Protein 5G2F (pdb70)

B-factor: mean 44.81, std 15.98, range [22.53, 107.89]

Sequence (246 aa):
ANLAAGQSYVRNVALALEAQRDPSTGALPTHLTDCLSGFGQRPKTVTACTITYLNALDYVIEASLDGAALKKVVYKSSDGTLTSLPANLAAGQSYVRNVALALEAQRDPSTGALPTHLTDCLSGFGQRPKTVTACTITYLNALDYVIEASLDGAALKKVVYKSSDGTLTSLPAAGQSYVRNVALALEAQRDPSTGALPTHLTDCLSGFGQRPKTVTACTITYLNALDYVIEASLKVVYKSSDGTLT

Structure (mmCIF, N/CA/C/O backbone):
data_5G2F
#
_entry.id   5G2F
#
_cell.length_a   84.380
_cell.length_b   84.380
_cell.length_c   97.190
_cell.angle_alpha   90.00
_cell.angle_beta   90.00
_cell.angle_gamma   90.00
#
_symmetry.space_group_name_H-M   'I 41'
#
loop_
_entity.id
_entity.type
_entity.pdbx_description
1 polymer 'TYPE-IV LIKE PILIN TTHA1222'
2 non-polymer 'SULFATE ION'
3 water water
#
loop_
_atom_site.group_PDB
_atom_site.id
_atom_site.type_symbol
_atom_site.label_atom_id
_atom_site.label_alt_id
_atom_site.label_comp_id
_atom_site.label_asym_id
_atom_site.label_entity_id
_atom_site.label_seq_id
_atom_site.pdbx_PDB_ins_code
_atom_site.Cartn_x
_atom_site.Cartn_y
_atom_site.Cartn_z
_atom_site.occupancy
_atom_site.B_iso_or_equiv
_atom_site.auth_seq_id
_atom_site.auth_comp_id
_atom_site.auth_asym_id
_atom_site.auth_atom_id
_atom_site.pdbx_PDB_model_num
ATOM 1 N N . ALA A 1 2 ? 3.429 21.195 27.620 1.00 72.21 38 ALA A N 1
ATOM 2 C CA . ALA A 1 2 ? 2.788 22.133 26.676 1.00 66.67 38 ALA A CA 1
ATOM 3 C C . ALA A 1 2 ? 3.853 22.817 25.828 1.00 65.07 38 ALA A C 1
ATOM 4 O O . ALA A 1 2 ? 3.874 24.044 25.727 1.00 59.39 38 ALA A O 1
ATOM 6 N N . ASN A 1 3 ? 4.754 22.028 25.248 1.00 63.33 39 ASN A N 1
ATOM 7 C CA . ASN A 1 3 ? 5.888 22.575 24.487 1.00 60.61 39 ASN A CA 1
ATOM 8 C C . ASN A 1 3 ? 5.453 23.256 23.201 1.00 57.76 39 ASN A C 1
ATOM 9 O O . ASN A 1 3 ? 5.979 24.310 22.865 1.00 51.32 39 ASN A O 1
ATOM 14 N N . LEU A 1 4 ? 4.530 22.633 22.474 1.00 56.40 40 LEU A N 1
ATOM 15 C CA . LEU A 1 4 ? 4.006 23.258 21.284 1.00 56.69 40 LEU A CA 1
ATOM 16 C C . LEU A 1 4 ? 3.426 24.602 21.672 1.00 54.23 40 LEU A C 1
ATOM 17 O O . LEU A 1 4 ? 3.718 25.614 21.033 1.00 53.36 40 LEU A O 1
ATOM 22 N N . ALA A 1 5 ? 2.632 24.643 22.738 1.00 53.44 41 ALA A N 1
ATOM 23 C CA . ALA A 1 5 ? 2.100 25.933 23.197 1.00 52.87 41 ALA A CA 1
ATOM 24 C C . ALA A 1 5 ? 3.200 26.925 23.573 1.00 50.15 41 ALA A C 1
ATOM 25 O O . ALA A 1 5 ? 3.095 28.114 23.236 1.00 46.48 41 ALA A O 1
ATOM 27 N N . ALA A 1 6 ? 4.262 26.458 24.224 1.00 48.52 42 ALA A N 1
ATOM 28 C CA . ALA A 1 6 ? 5.329 27.372 24.632 1.00 47.65 42 ALA A CA 1
ATOM 29 C C . ALA A 1 6 ? 6.046 27.924 23.410 1.00 44.90 42 ALA A C 1
ATOM 30 O O . ALA A 1 6 ? 6.392 29.104 23.362 1.00 40.73 42 ALA A O 1
ATOM 32 N N . GLY A 1 7 ? 6.262 27.075 22.409 1.00 44.26 43 GLY A N 1
ATOM 33 C CA . GLY A 1 7 ? 6.951 27.511 21.179 1.00 42.38 43 GLY A CA 1
ATOM 34 C C . GLY A 1 7 ? 6.097 28.475 20.397 1.00 40.35 43 GLY A C 1
ATOM 35 O O . GLY A 1 7 ? 6.580 29.494 19.916 1.00 37.45 43 GLY A O 1
ATOM 36 N N . GLN A 1 8 ? 4.807 28.156 20.288 1.00 39.71 44 GLN A N 1
ATOM 37 C CA . GLN A 1 8 ? 3.859 29.059 19.658 1.00 39.15 44 GLN A CA 1
ATOM 38 C C . GLN A 1 8 ? 3.806 30.428 20.307 1.00 39.18 44 GLN A C 1
ATOM 39 O O . GLN A 1 8 ? 3.890 31.458 19.623 1.00 37.15 44 GLN A O 1
ATOM 45 N N . SER A 1 9 ? 3.701 30.448 21.624 1.00 39.30 45 SER A N 1
ATOM 46 C CA . SER A 1 9 ? 3.720 31.689 22.381 1.00 39.35 45 SER A CA 1
ATOM 47 C C . SER A 1 9 ? 5.010 32.492 22.137 1.00 38.00 45 SER A C 1
ATOM 48 O O . SER A 1 9 ? 4.978 33.721 21.967 1.00 38.51 45 SER A O 1
ATOM 51 N N . TYR A 1 10 ? 6.155 31.820 22.081 1.00 37.60 46 TYR A N 1
ATOM 52 C CA . TYR A 1 10 ? 7.423 32.509 21.800 1.00 35.63 46 TYR A CA 1
ATOM 53 C C . TYR A 1 10 ? 7.439 33.155 20.430 1.00 34.38 46 TYR A C 1
ATOM 54 O O . TYR A 1 10 ? 7.793 34.321 20.278 1.00 32.18 46 TYR A O 1
ATOM 63 N N . VAL A 1 11 ? 6.978 32.403 19.418 1.00 35.05 47 VAL A N 1
ATOM 64 C CA . VAL A 1 11 ? 6.922 32.922 18.052 1.00 32.80 47 VAL A CA 1
ATOM 65 C C . VAL A 1 11 ? 6.033 34.154 17.986 1.00 31.72 47 VAL A C 1
ATOM 66 O O . VAL A 1 11 ? 6.397 35.115 17.337 1.00 30.17 47 VAL A O 1
ATOM 70 N N . ARG A 1 12 ? 4.879 34.123 18.660 1.00 33.40 48 ARG A N 1
ATOM 71 C CA . ARG A 1 12 ? 3.995 35.272 18.662 1.00 33.52 48 ARG A CA 1
ATOM 72 C C . ARG A 1 12 ? 4.661 36.469 19.315 1.00 34.68 48 ARG A C 1
ATOM 73 O O . ARG A 1 12 ? 4.500 37.599 18.850 1.00 31.28 48 ARG A O 1
ATOM 81 N N . ASN A 1 13 ? 5.427 36.219 20.379 1.00 33.27 49 ASN A N 1
ATOM 82 C CA . ASN A 1 13 ? 6.197 37.313 21.013 1.00 33.89 49 ASN A CA 1
ATOM 83 C C . ASN A 1 13 ? 7.307 37.886 20.127 1.00 32.04 49 ASN A C 1
ATOM 84 O O . ASN A 1 13 ? 7.515 39.113 20.135 1.00 29.73 49 ASN A O 1
ATOM 89 N N . VAL A 1 14 ? 7.950 37.036 19.307 1.00 30.97 50 VAL A N 1
ATOM 90 C CA . VAL A 1 14 ? 8.911 37.501 18.308 1.00 29.80 50 VAL A CA 1
ATOM 91 C C . VAL A 1 14 ? 8.216 38.435 17.312 1.00 28.57 50 VAL A C 1
ATOM 92 O O . VAL A 1 14 ? 8.675 39.537 17.038 1.00 28.97 50 VAL A O 1
ATOM 96 N N . ALA A 1 15 ? 7.077 37.980 16.787 1.00 27.79 51 ALA A N 1
ATOM 97 C CA . ALA A 1 15 ? 6.284 38.802 15.858 1.00 27.91 51 ALA A CA 1
ATOM 98 C C . ALA A 1 15 ? 5.885 40.155 16.463 1.00 29.09 51 ALA A C 1
ATOM 99 O O . ALA A 1 15 ? 6.069 41.185 15.819 1.00 28.36 51 ALA A O 1
ATOM 101 N N . LEU A 1 16 ? 5.331 40.135 17.669 1.00 30.26 52 LEU A N 1
ATOM 102 C CA . LEU A 1 16 ? 4.968 41.397 18.363 1.00 32.42 52 LEU A CA 1
ATOM 103 C C . LEU A 1 16 ? 6.163 42.334 18.519 1.00 32.17 52 LEU A C 1
ATOM 104 O O . LEU A 1 16 ? 6.059 43.529 18.271 1.00 29.87 52 LEU A O 1
ATOM 109 N N . ALA A 1 17 ? 7.312 41.768 18.841 1.00 31.77 53 ALA A N 1
ATOM 110 C CA . ALA A 1 17 ? 8.534 42.569 18.920 1.00 31.98 53 ALA A CA 1
ATOM 111 C C . ALA A 1 17 ? 8.945 43.184 17.574 1.00 31.36 53 ALA A C 1
ATOM 112 O O . ALA A 1 17 ? 9.356 44.359 17.496 1.00 27.62 53 ALA A O 1
ATOM 114 N N . LEU A 1 18 ? 8.841 42.407 16.504 1.00 27.42 54 LEU A N 1
ATOM 115 C CA . LEU A 1 18 ? 9.151 42.902 15.182 1.00 29.42 54 LEU A CA 1
ATOM 116 C C . LEU A 1 18 ? 8.179 44.033 14.742 1.00 28.72 54 LEU A C 1
ATOM 117 O O . LEU A 1 18 ? 8.579 45.030 14.146 1.00 27.77 54 LEU A O 1
ATOM 122 N N . GLU A 1 19 ? 6.899 43.856 15.033 1.00 26.79 55 GLU A N 1
ATOM 123 C CA . GLU A 1 19 ? 5.902 44.877 14.752 1.00 26.63 55 GLU A CA 1
ATOM 124 C C . GLU A 1 19 ? 6.281 46.222 15.379 1.00 26.71 55 GLU A C 1
ATOM 125 O O . GLU A 1 19 ? 6.098 47.286 14.755 1.00 27.49 55 GLU A O 1
ATOM 131 N N . ALA A 1 20 ? 6.829 46.160 16.576 1.00 27.20 56 ALA A N 1
ATOM 132 C CA . ALA A 1 20 ? 7.233 47.374 17.310 1.00 28.82 56 ALA A CA 1
ATOM 133 C C . ALA A 1 20 ? 8.381 48.119 16.673 1.00 28.17 56 ALA A C 1
ATOM 134 O O . ALA A 1 20 ? 8.666 49.240 17.060 1.00 29.74 56 ALA A O 1
ATOM 136 N N . GLN A 1 21 ? 9.087 47.487 15.745 1.00 27.63 57 GLN A N 1
ATOM 137 C CA . GLN A 1 21 ? 10.205 48.141 15.088 1.00 28.54 57 GLN A CA 1
ATOM 138 C C . GLN A 1 21 ? 9.830 48.742 13.751 1.00 26.96 57 GLN A C 1
ATOM 139 O O . GLN A 1 21 ? 10.685 49.296 13.094 1.00 24.68 57 GLN A O 1
ATOM 145 N N . ARG A 1 22 ? 8.583 48.609 13.297 1.00 25.57 58 ARG A N 1
ATOM 146 C CA . ARG A 1 22 ? 8.164 49.221 12.016 1.00 25.27 58 ARG A CA 1
ATOM 147 C C . ARG A 1 22 ? 8.212 50.737 12.023 1.00 26.61 58 ARG A C 1
ATOM 148 O O . ARG A 1 22 ? 7.810 51.386 12.968 1.00 27.37 58 ARG A O 1
ATOM 156 N N . ASP A 1 23 ? 8.691 51.311 10.924 1.00 26.82 59 ASP A N 1
ATOM 157 C CA . ASP A 1 23 ? 8.554 52.732 10.740 1.00 28.66 59 ASP A CA 1
ATOM 158 C C . ASP A 1 23 ? 7.063 53.061 10.730 1.00 28.20 59 ASP A C 1
ATOM 159 O O . ASP A 1 23 ? 6.288 52.373 10.065 1.00 27.28 59 ASP A O 1
ATOM 164 N N . PRO A 1 24 ? 6.638 54.029 11.514 1.00 30.65 60 PRO A N 1
ATOM 165 C CA . PRO A 1 24 ? 5.184 54.256 11.620 1.00 32.02 60 PRO A CA 1
ATOM 166 C C . PRO A 1 24 ? 4.512 54.974 10.406 1.00 31.86 60 PRO A C 1
ATOM 167 O O . PRO A 1 24 ? 3.278 54.989 10.299 1.00 31.22 60 PRO A O 1
ATOM 171 N N . SER A 1 25 ? 5.297 55.487 9.477 1.00 31.02 61 SER A N 1
ATOM 172 C CA . SER A 1 25 ? 4.728 56.012 8.229 1.00 31.52 61 SER A CA 1
ATOM 173 C C . SER A 1 25 ? 4.792 55.050 7.059 1.00 28.88 61 SER A C 1
ATOM 174 O O . SER A 1 25 ? 3.885 54.972 6.254 1.00 29.04 61 SER A O 1
ATOM 177 N N . THR A 1 26 ? 5.904 54.331 6.913 1.00 26.79 62 THR A N 1
ATOM 178 C CA . THR A 1 26 ? 6.109 53.460 5.783 1.00 25.57 62 THR A CA 1
ATOM 179 C C . THR A 1 26 ? 5.791 51.991 6.066 1.00 24.61 62 THR A C 1
ATOM 180 O O . THR A 1 26 ? 5.538 51.237 5.135 1.00 23.54 62 THR A O 1
ATOM 184 N N . GLY A 1 27 ? 5.872 51.606 7.331 1.00 23.74 63 GLY A N 1
ATOM 185 C CA . GLY A 1 27 ? 5.719 50.228 7.786 1.00 22.97 63 GLY A CA 1
ATOM 186 C C . GLY A 1 27 ? 6.984 49.381 7.711 1.00 24.98 63 GLY A C 1
ATOM 187 O O . GLY A 1 27 ? 6.986 48.220 8.127 1.00 23.22 63 GLY A O 1
ATOM 188 N N . ALA A 1 28 ? 8.055 49.952 7.130 1.00 24.41 64 ALA A N 1
ATOM 189 C CA . ALA A 1 28 ? 9.226 49.179 6.812 1.00 24.82 64 ALA A CA 1
ATOM 190 C C . ALA A 1 28 ? 9.908 48.730 8.089 1.00 26.18 64 ALA A C 1
ATOM 191 O O . ALA A 1 28 ? 9.937 49.465 9.069 1.00 24.78 64 ALA A O 1
ATOM 193 N N . LEU A 1 29 ? 10.439 47.530 8.033 1.00 28.03 65 LEU A N 1
ATOM 194 C CA . LEU A 1 29 ? 11.183 46.884 9.140 1.00 33.31 65 LEU A CA 1
ATOM 195 C C . LEU A 1 29 ? 12.651 46.862 8.871 1.00 30.92 65 LEU A C 1
ATOM 196 O O . LEU A 1 29 ? 13.048 46.836 7.708 1.00 30.08 65 LEU A O 1
ATOM 201 N N . PRO A 1 30 ? 13.497 46.835 9.920 1.00 32.56 66 PRO A N 1
ATOM 202 C CA . PRO A 1 30 ? 14.906 46.510 9.613 1.00 32.68 66 PRO A CA 1
ATOM 203 C C . PRO A 1 30 ? 14.989 45.039 9.248 1.00 30.78 66 PRO A C 1
ATOM 204 O O . PRO A 1 30 ? 14.482 44.168 9.958 1.00 33.49 66 PRO A O 1
ATOM 208 N N . THR A 1 31 ? 15.608 44.758 8.126 1.00 29.87 67 THR A N 1
ATOM 209 C CA . THR A 1 31 ? 15.561 43.422 7.521 1.00 31.72 67 THR A CA 1
ATOM 210 C C . THR A 1 31 ? 16.842 42.587 7.711 1.00 32.04 67 THR A C 1
ATOM 211 O O . THR A 1 31 ? 17.034 41.572 7.059 1.00 31.45 67 THR A O 1
ATOM 215 N N . HIS A 1 32 ? 17.728 42.982 8.623 1.00 34.08 68 HIS A N 1
ATOM 216 C CA . HIS A 1 32 ? 18.956 42.186 8.888 1.00 37.95 68 HIS A CA 1
ATOM 217 C C . HIS A 1 32 ? 18.890 41.397 10.197 1.00 37.37 68 HIS A C 1
ATOM 218 O O . HIS A 1 32 ? 19.792 40.660 10.542 1.00 37.47 68 HIS A O 1
ATOM 225 N N . LEU A 1 33 ? 17.797 41.530 10.939 1.00 35.85 69 LEU A N 1
ATOM 226 C CA . LEU A 1 33 ? 17.665 40.727 12.174 1.00 36.24 69 LEU A CA 1
ATOM 227 C C . LEU A 1 33 ? 17.024 39.380 11.781 1.00 37.32 69 LEU A C 1
ATOM 228 O O . LEU A 1 33 ? 15.784 39.261 11.716 1.00 36.36 69 LEU A O 1
ATOM 233 N N . THR A 1 34 ? 17.857 38.389 11.475 1.00 34.50 70 THR A N 1
ATOM 234 C CA . THR A 1 34 ? 17.364 37.176 10.844 1.00 35.20 70 THR A CA 1
ATOM 235 C C . THR A 1 34 ? 17.310 35.951 11.738 1.00 35.40 70 THR A C 1
ATOM 236 O O . THR A 1 34 ? 16.962 34.836 11.293 1.00 32.70 70 THR A O 1
ATOM 240 N N . ASP A 1 35 ? 17.746 36.083 12.986 1.00 39.34 71 ASP A N 1
ATOM 241 C CA . ASP A 1 35 ? 17.506 34.959 13.877 1.00 39.37 71 ASP A CA 1
ATOM 242 C C . ASP A 1 35 ? 16.809 35.418 15.108 1.00 38.99 71 ASP A C 1
ATOM 243 O O . ASP A 1 35 ? 16.886 36.576 15.510 1.00 39.68 71 ASP A O 1
ATOM 248 N N . CYS A 1 36 ? 16.097 34.486 15.697 1.00 37.49 72 CYS A N 1
ATOM 249 C CA . CYS A 1 36 ? 15.325 34.770 16.881 1.00 37.77 72 CYS A CA 1
ATOM 250 C C . CYS A 1 36 ? 15.666 33.798 18.009 1.00 37.71 72 CYS A C 1
ATOM 251 O O . CYS A 1 36 ? 14.839 33.524 18.856 1.00 38.48 72 CYS A O 1
ATOM 254 N N . LEU A 1 37 ? 16.890 33.271 18.017 1.00 40.89 73 LEU A N 1
ATOM 255 C CA . LEU A 1 37 ? 17.323 32.490 19.183 1.00 42.00 73 LEU A CA 1
ATOM 256 C C . LEU A 1 37 ? 17.633 33.406 20.371 1.00 44.48 73 LEU A C 1
ATOM 257 O O . LEU A 1 37 ? 17.577 32.971 21.539 1.00 47.41 73 LEU A O 1
ATOM 262 N N .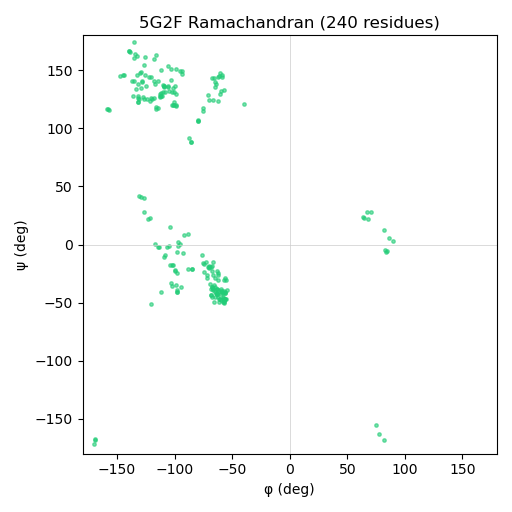 SER A 1 38 ? 17.950 34.667 20.080 1.00 42.48 74 SER A N 1
ATOM 263 C CA . SER A 1 38 ? 18.152 35.619 21.159 1.00 42.61 74 SER A CA 1
ATOM 264 C C . SER A 1 38 ? 17.561 36.956 20.857 1.00 42.08 74 SER A C 1
ATOM 265 O O . SER A 1 38 ? 17.218 37.229 19.716 1.00 41.57 74 SER A O 1
ATOM 268 N N . GLY A 1 39 ? 17.451 37.797 21.895 1.00 42.42 75 GLY A N 1
ATOM 269 C CA . GLY A 1 39 ? 16.974 39.160 21.726 1.00 41.82 75 GLY A CA 1
ATOM 270 C C . GLY A 1 39 ? 15.469 39.302 21.664 1.00 39.57 75 GLY A C 1
ATOM 271 O O . GLY A 1 39 ? 14.975 40.374 21.300 1.00 39.32 75 GLY A O 1
ATOM 272 N N . PHE A 1 40 ? 14.749 38.235 22.024 1.00 37.54 76 PHE A N 1
ATOM 273 C CA . PHE A 1 40 ? 13.305 38.279 22.063 1.00 37.00 76 PHE A CA 1
ATOM 274 C C . PHE A 1 40 ? 12.699 37.753 23.340 1.00 39.76 76 PHE A C 1
ATOM 27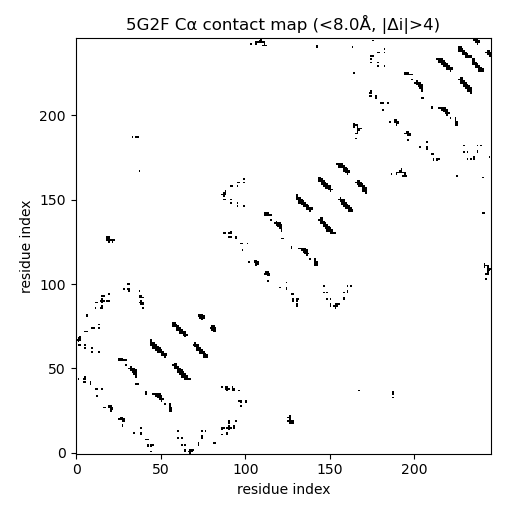5 O O . PHE A 1 40 ? 11.673 37.042 23.341 1.00 37.80 76 PHE A O 1
ATOM 283 N N . GLY A 1 41 ? 13.320 38.112 24.461 1.00 39.06 77 GLY A N 1
ATOM 284 C CA . GLY A 1 41 ? 12.794 37.733 25.747 1.00 40.88 77 GLY A CA 1
ATOM 285 C C . GLY A 1 41 ? 13.222 36.321 26.037 1.00 42.65 77 GLY A C 1
ATOM 286 O O . GLY A 1 41 ? 14.113 35.776 25.385 1.00 43.92 77 GLY A O 1
ATOM 287 N N . GLN A 1 42 ? 12.617 35.741 27.062 1.00 46.87 78 GLN A N 1
ATOM 288 C CA . GLN A 1 42 ? 12.950 34.393 27.476 1.00 47.46 78 GLN A CA 1
ATOM 289 C C . GLN A 1 42 ? 12.533 33.410 26.382 1.00 45.83 78 GLN A C 1
ATOM 290 O O . GLN A 1 42 ? 11.394 33.396 25.981 1.00 47.41 78 GLN A O 1
ATOM 296 N N . ARG A 1 43 ? 13.464 32.598 25.904 1.00 45.06 79 ARG A N 1
ATOM 297 C CA . ARG A 1 43 ? 13.175 31.584 24.889 1.00 43.23 79 ARG A CA 1
ATOM 298 C C . ARG A 1 43 ? 12.988 30.217 25.557 1.00 45.52 79 ARG A C 1
ATOM 299 O O . ARG A 1 43 ? 13.901 29.728 26.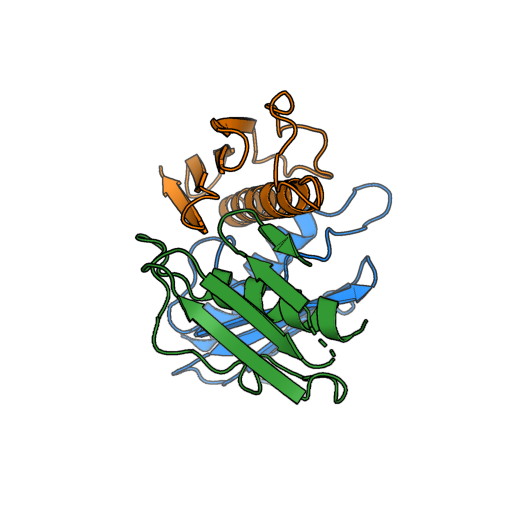218 1.00 46.32 79 ARG A O 1
ATOM 307 N N . PRO A 1 44 ? 11.809 29.593 25.423 1.00 46.14 80 PRO A N 1
ATOM 308 C CA . PRO A 1 44 ? 11.665 28.242 26.007 1.00 50.20 80 PRO A CA 1
ATOM 309 C C . PRO A 1 44 ? 12.663 27.249 25.387 1.00 51.00 80 PRO A C 1
ATOM 310 O O . PRO A 1 44 ? 13.003 27.367 24.218 1.00 49.82 80 PRO A O 1
ATOM 314 N N . LYS A 1 45 ? 13.133 26.272 26.151 1.00 53.66 81 LYS A N 1
ATOM 315 C CA . LYS A 1 45 ? 14.220 25.420 25.663 1.00 54.49 81 LYS A CA 1
ATOM 316 C C . LYS A 1 45 ? 13.738 24.509 24.539 1.00 53.11 81 LYS A C 1
ATOM 317 O O . LYS A 1 45 ? 14.535 24.057 23.732 1.00 51.16 81 LYS A O 1
ATOM 323 N N . THR A 1 46 ? 12.428 24.301 24.427 1.00 52.67 82 THR A N 1
ATOM 324 C CA . THR A 1 46 ? 11.878 23.575 23.275 1.00 53.52 82 THR A CA 1
ATOM 325 C C . THR A 1 46 ? 12.259 24.217 21.926 1.00 51.70 82 THR A C 1
ATOM 326 O O . THR A 1 46 ? 12.381 23.518 20.914 1.00 52.04 82 THR A O 1
ATOM 330 N N . VAL A 1 47 ? 12.439 25.534 21.903 1.00 49.30 83 VAL A N 1
ATOM 331 C CA . VAL A 1 47 ? 12.813 26.210 20.664 1.00 45.95 83 VAL A CA 1
ATOM 332 C C . VAL A 1 47 ? 14.309 26.049 20.412 1.00 47.59 83 VAL A C 1
ATOM 333 O O . VAL A 1 47 ? 15.133 26.662 21.087 1.00 48.38 83 VAL A O 1
ATOM 337 N N . THR A 1 48 ? 14.659 25.207 19.440 1.00 46.17 84 THR A N 1
ATOM 338 C CA . THR A 1 48 ? 16.052 24.915 19.162 1.00 47.37 84 THR A CA 1
ATOM 339 C C . THR A 1 48 ? 16.596 25.636 17.958 1.00 46.19 84 THR A C 1
ATOM 340 O O . THR A 1 48 ? 17.807 25.749 17.806 1.00 45.90 84 THR A O 1
ATOM 344 N N . ALA A 1 49 ? 15.711 26.146 17.094 1.00 41.60 85 ALA A N 1
ATOM 345 C CA . ALA A 1 49 ? 16.132 26.927 15.946 1.00 40.28 85 ALA A CA 1
ATOM 346 C C . ALA A 1 49 ? 15.023 27.970 15.695 1.00 38.50 85 ALA A C 1
ATOM 347 O O . ALA A 1 49 ? 13.857 27.710 16.004 1.00 38.63 85 ALA A O 1
ATOM 349 N N . CYS A 1 50 ? 15.419 29.153 15.255 1.00 37.50 86 CYS A N 1
ATOM 350 C CA . CYS A 1 50 ? 14.488 30.240 15.033 1.00 37.22 86 CYS A CA 1
ATOM 351 C C . CYS A 1 50 ? 15.061 31.230 14.033 1.00 37.98 86 CYS A C 1
ATOM 352 O O . CYS A 1 50 ? 16.067 31.880 14.303 1.00 36.81 86 CYS A O 1
ATOM 355 N N . THR A 1 51 ? 14.420 31.361 12.879 1.00 34.40 87 THR A N 1
ATOM 356 C CA . THR A 1 51 ? 14.926 32.232 11.826 1.00 34.72 87 THR A CA 1
ATOM 357 C C . THR A 1 51 ? 13.818 33.161 11.354 1.00 33.16 87 THR A C 1
ATOM 358 O O . THR A 1 51 ? 12.630 32.774 11.355 1.00 33.15 87 THR A O 1
ATOM 362 N N . ILE A 1 52 ? 14.212 34.355 10.943 1.00 29.12 88 ILE A N 1
ATOM 363 C CA . ILE A 1 52 ? 13.264 35.323 10.408 1.00 30.13 88 ILE A CA 1
ATOM 364 C C . ILE A 1 52 ? 13.678 35.592 8.983 1.00 30.49 88 ILE A C 1
ATOM 365 O O . ILE A 1 52 ? 14.848 35.910 8.734 1.00 29.76 88 ILE A O 1
ATOM 370 N N . THR A 1 53 ? 12.747 35.434 8.064 1.00 27.06 89 THR A N 1
ATOM 371 C CA . THR A 1 53 ? 12.961 35.704 6.669 1.00 27.90 89 THR A CA 1
ATOM 372 C C . THR A 1 53 ? 12.131 36.920 6.263 1.00 28.92 89 THR A C 1
ATOM 373 O O . THR A 1 53 ? 10.895 36.931 6.442 1.00 26.94 89 THR A O 1
ATOM 377 N N . TYR A 1 54 ? 12.776 37.911 5.638 1.00 28.18 90 TYR A N 1
ATOM 378 C CA . TYR A 1 54 ? 12.042 39.068 5.120 1.00 28.42 90 TYR A CA 1
ATOM 379 C C . TYR A 1 54 ? 11.780 38.909 3.622 1.00 28.97 90 TYR A C 1
ATOM 380 O O . TYR A 1 54 ? 12.720 38.751 2.838 1.00 29.37 90 TYR A O 1
ATOM 389 N N . LEU A 1 55 ? 10.492 38.894 3.237 1.00 26.57 91 LEU A N 1
ATOM 390 C CA . LEU A 1 55 ? 10.084 38.702 1.874 1.00 28.08 91 LEU A CA 1
ATOM 391 C C . LEU A 1 55 ? 10.100 40.001 1.113 1.00 28.47 91 LEU A C 1
ATOM 392 O O . LEU A 1 55 ? 10.125 40.005 -0.113 1.00 30.85 91 LEU A O 1
ATOM 397 N N . ASN A 1 56 ? 10.051 41.092 1.857 1.00 27.75 92 ASN A N 1
ATOM 398 C CA . ASN A 1 56 ? 10.139 42.450 1.324 1.00 28.36 92 ASN A CA 1
ATOM 399 C C . ASN A 1 56 ? 10.317 43.343 2.565 1.00 28.58 92 ASN A C 1
ATOM 400 O O . ASN A 1 56 ? 10.535 42.822 3.662 1.00 29.08 92 ASN A O 1
ATOM 405 N N . ALA A 1 57 ? 10.194 44.652 2.436 1.00 28.93 93 ALA A N 1
ATOM 406 C CA . ALA A 1 57 ? 10.385 45.545 3.607 1.00 28.64 93 ALA A CA 1
ATOM 407 C C . ALA A 1 57 ? 9.281 45.449 4.642 1.00 25.77 93 ALA A C 1
ATOM 408 O O . ALA A 1 57 ? 9.435 45.908 5.753 1.00 25.77 93 ALA A O 1
ATOM 410 N N . LEU A 1 58 ? 8.115 44.912 4.251 1.00 25.69 94 LEU A N 1
ATOM 411 C CA . LEU A 1 58 ? 7.005 44.838 5.177 1.00 24.45 94 LEU A CA 1
ATOM 412 C C . LEU A 1 58 ? 6.781 43.441 5.783 1.00 25.33 94 LEU A C 1
ATOM 413 O O . LEU A 1 58 ? 6.380 43.360 6.924 1.00 28.49 94 LEU A O 1
ATOM 418 N N . ASP A 1 59 ? 7.002 42.391 5.016 1.00 24.94 95 ASP A N 1
ATOM 419 C CA . ASP A 1 59 ? 6.486 41.063 5.340 1.00 25.69 95 ASP A CA 1
ATOM 420 C C . ASP A 1 59 ? 7.622 40.134 5.759 1.00 26.25 95 ASP A C 1
ATOM 421 O O . ASP A 1 59 ? 8.643 40.071 5.128 1.00 27.42 95 ASP A O 1
ATOM 426 N N . TYR A 1 60 ? 7.378 39.372 6.812 1.00 26.30 96 TYR A N 1
ATOM 427 C CA . TYR A 1 60 ? 8.352 38.410 7.294 1.00 26.18 96 TYR A CA 1
ATOM 428 C C . TYR A 1 60 ? 7.691 37.073 7.590 1.00 26.69 96 TYR A C 1
ATOM 429 O O . TYR A 1 60 ? 6.458 36.982 7.768 1.00 22.53 96 TYR A O 1
ATOM 438 N N . VAL A 1 61 ? 8.554 36.054 7.714 1.00 25.83 97 VAL A N 1
ATOM 439 C CA . VAL A 1 61 ? 8.160 34.742 8.104 1.00 25.79 97 VAL A CA 1
ATOM 440 C C . VAL A 1 61 ? 9.104 34.288 9.196 1.00 27.63 97 VAL A C 1
ATOM 441 O O . VAL A 1 61 ? 10.335 34.371 9.025 1.00 28.51 97 VAL A O 1
ATOM 445 N N . ILE A 1 62 ? 8.535 33.843 10.304 1.00 26.19 98 ILE A N 1
ATOM 446 C CA . ILE A 1 62 ? 9.330 33.262 11.382 1.00 29.02 98 ILE A CA 1
ATOM 447 C C . ILE A 1 62 ? 9.188 31.755 11.323 1.00 29.88 98 ILE A C 1
ATOM 448 O O . ILE A 1 62 ? 8.060 31.242 11.288 1.00 29.52 98 ILE A O 1
ATOM 453 N N . GLU A 1 63 ? 10.305 31.050 11.365 1.00 30.03 99 GLU A N 1
ATOM 454 C CA . GLU A 1 63 ? 10.315 29.587 11.410 1.00 33.05 99 GLU A CA 1
ATOM 455 C C . GLU A 1 63 ? 11.023 29.137 12.640 1.00 35.70 99 GLU A C 1
ATOM 456 O O . GLU A 1 63 ? 12.165 29.567 12.880 1.00 35.77 99 GLU A O 1
ATOM 462 N N . ALA A 1 64 ? 10.347 28.358 13.451 1.00 35.02 100 ALA A N 1
ATOM 463 C CA . ALA A 1 64 ? 10.963 27.846 14.659 1.00 38.02 100 ALA A CA 1
ATOM 464 C C . ALA A 1 64 ? 1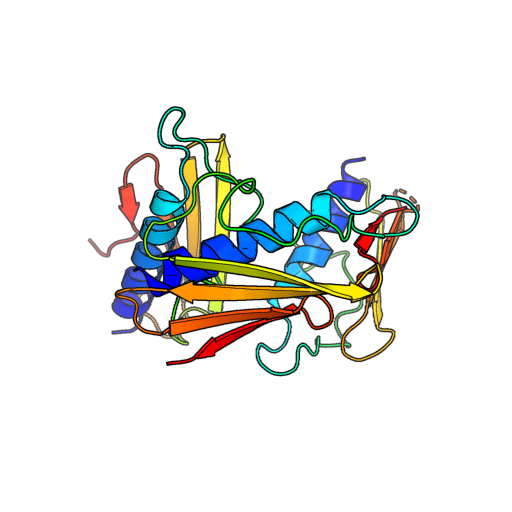0.862 26.326 14.695 1.00 38.68 100 ALA A C 1
ATOM 465 O O . ALA A 1 64 ? 9.818 25.773 14.362 1.00 40.34 100 ALA A O 1
ATOM 467 N N . SER A 1 65 ? 11.958 25.671 15.077 1.00 41.01 101 SER A N 1
ATOM 468 C CA . SER A 1 65 ? 11.980 24.241 15.268 1.00 42.44 101 SER A CA 1
ATOM 469 C C . SER A 1 65 ? 11.851 23.967 16.715 1.00 44.43 101 SER A C 1
ATOM 470 O O . SER A 1 65 ? 12.514 24.641 17.528 1.00 42.44 101 SER A O 1
ATOM 473 N N . LEU A 1 66 ? 11.009 22.980 17.037 1.00 45.73 102 LEU A N 1
ATOM 474 C CA . LEU A 1 66 ? 10.741 22.616 18.403 1.00 49.99 102 LEU A CA 1
ATOM 475 C C . LEU A 1 66 ? 11.181 21.182 18.649 1.00 55.43 102 LEU A C 1
ATOM 476 O O . LEU A 1 66 ? 11.002 20.290 17.809 1.00 57.58 102 LEU A O 1
ATOM 481 N N . ASP A 1 67 ? 11.757 20.926 19.800 1.00 61.46 103 ASP A N 1
ATOM 482 C CA . ASP A 1 67 ? 11.878 19.504 20.149 1.00 65.34 103 ASP A CA 1
ATOM 483 C C . ASP A 1 67 ? 11.004 19.104 21.334 1.00 65.72 103 ASP A C 1
ATOM 484 O O . ASP A 1 67 ? 10.714 19.901 22.222 1.00 62.29 103 ASP A O 1
ATOM 489 N N . GLY A 1 68 ? 10.591 17.844 21.322 1.00 67.37 104 GLY A N 1
ATOM 490 C CA . GLY A 1 68 ? 9.752 17.300 22.374 1.00 71.78 104 GLY A CA 1
ATOM 491 C C . GLY A 1 68 ? 8.367 17.926 22.377 1.00 70.11 104 GLY A C 1
ATOM 492 O O . GLY A 1 68 ? 7.684 17.977 23.408 1.00 73.25 104 GLY A O 1
ATOM 493 N N . ALA A 1 69 ? 7.932 18.358 21.203 1.00 68.35 105 ALA A N 1
ATOM 494 C CA . ALA A 1 69 ? 6.657 19.039 21.064 1.00 69.24 105 ALA A CA 1
ATOM 495 C C . ALA A 1 69 ? 5.713 18.259 20.152 1.00 70.64 105 ALA A C 1
ATOM 496 O O . ALA A 1 69 ? 6.148 17.433 19.347 1.00 71.88 105 ALA A O 1
ATOM 498 N N . ALA A 1 70 ? 4.421 18.541 20.274 1.00 72.11 106 ALA A N 1
ATOM 499 C CA . ALA A 1 70 ? 3.410 17.875 19.439 1.00 75.23 106 ALA A CA 1
ATOM 500 C C . ALA A 1 70 ? 3.576 18.169 17.937 1.00 73.81 106 ALA A C 1
ATOM 501 O O . ALA A 1 70 ? 3.066 17.431 17.094 1.00 75.26 106 ALA A O 1
ATOM 503 N N . LEU A 1 71 ? 4.241 19.275 17.605 1.00 70.05 107 LEU A N 1
ATOM 504 C CA . LEU A 1 71 ? 4.724 19.519 16.235 1.00 69.46 107 LEU A CA 1
ATOM 505 C C . LEU A 1 71 ? 6.231 19.808 16.270 1.00 65.21 107 LEU A C 1
ATOM 506 O O . LEU A 1 71 ? 6.772 20.189 17.297 1.00 62.27 107 LEU A O 1
ATOM 511 N N . LYS A 1 72 ? 6.884 19.665 15.126 1.00 62.54 108 LYS A N 1
ATOM 512 C CA . LYS A 1 72 ? 8.324 19.816 15.014 1.00 65.99 108 LYS A CA 1
ATOM 513 C C . LYS A 1 72 ? 8.687 21.249 14.596 1.00 58.27 108 LYS A C 1
ATOM 514 O O . LYS A 1 72 ? 9.690 21.791 15.022 1.00 56.08 108 LYS A O 1
ATOM 520 N N . LYS A 1 73 ? 7.868 21.834 13.748 1.00 53.99 109 LYS A N 1
ATOM 521 C CA . LYS A 1 73 ? 8.135 23.162 13.217 1.00 54.70 109 LYS A CA 1
ATOM 522 C C . LYS A 1 73 ? 6.882 24.044 13.338 1.00 48.55 109 LYS A C 1
ATOM 523 O O . LYS A 1 73 ? 5.757 23.589 13.107 1.00 46.84 109 LYS A O 1
ATOM 529 N N . VAL A 1 74 ? 7.063 25.291 13.731 1.00 43.30 110 VAL A N 1
ATOM 530 C CA . VAL A 1 74 ? 5.986 26.246 13.635 1.00 41.87 110 VAL A CA 1
ATOM 531 C C . VAL A 1 74 ? 6.402 27.409 12.751 1.00 39.02 110 VAL A C 1
ATOM 532 O O . VAL A 1 74 ? 7.569 27.827 12.751 1.00 38.57 110 VAL A O 1
ATOM 536 N N . VAL A 1 75 ? 5.429 27.927 11.995 1.00 35.59 111 VAL A N 1
ATOM 537 C CA . VAL A 1 75 ? 5.684 28.993 11.048 1.00 34.06 111 VAL A CA 1
ATOM 538 C C . VAL A 1 75 ? 4.643 30.109 11.222 1.00 32.27 111 VAL A C 1
ATOM 539 O O . VAL A 1 75 ? 3.441 29.845 11.212 1.00 31.29 111 VAL A O 1
ATOM 543 N N . TYR A 1 76 ? 5.115 31.345 11.420 1.00 29.09 112 TYR A N 1
ATOM 544 C CA . TYR A 1 76 ? 4.279 32.542 11.469 1.00 27.49 112 TYR A CA 1
ATOM 545 C C . TYR A 1 76 ? 4.539 33.367 10.239 1.00 25.85 112 TYR A C 1
ATOM 546 O O . TYR A 1 76 ? 5.694 33.632 9.912 1.00 26.18 112 TYR A O 1
ATOM 555 N N . LYS A 1 77 ? 3.480 33.797 9.562 1.00 25.43 113 LYS A N 1
ATOM 556 C CA . LYS A 1 77 ? 3.582 34.680 8.385 1.00 23.65 113 LYS A CA 1
ATOM 557 C C . LYS A 1 77 ? 2.899 35.994 8.720 1.00 25.23 113 LYS A C 1
ATOM 558 O O . LYS A 1 77 ? 1.663 36.026 8.972 1.00 23.93 113 LYS A O 1
ATOM 564 N N . SER A 1 78 ? 3.651 37.081 8.700 1.00 23.81 114 SER A N 1
ATOM 565 C CA . SER A 1 78 ? 3.063 38.375 9.025 1.00 24.50 114 SER A CA 1
ATOM 566 C C . SER A 1 78 ? 2.040 38.842 7.999 1.00 26.34 114 SER A C 1
ATOM 567 O O . SER A 1 78 ? 1.096 39.568 8.369 1.00 26.59 114 SER A O 1
ATOM 570 N N . SER A 1 79 ? 2.174 38.388 6.749 1.00 25.73 115 SER A N 1
ATOM 571 C CA . SER A 1 79 ? 1.299 38.880 5.707 1.00 27.16 115 SER A CA 1
ATOM 572 C C . SER A 1 79 ? -0.151 38.453 5.931 1.00 27.08 115 SER A C 1
ATOM 573 O O . SER A 1 79 ? -1.055 39.242 5.632 1.00 25.97 115 SER A O 1
ATOM 576 N N . ASP A 1 80 ? -0.346 37.244 6.407 1.00 24.86 116 ASP A N 1
ATOM 577 C CA . ASP A 1 80 ? -1.697 36.692 6.633 1.00 24.47 116 ASP A CA 1
ATOM 578 C C . ASP A 1 80 ? -2.030 36.426 8.091 1.00 24.77 116 ASP A C 1
ATOM 579 O O . ASP A 1 80 ? -3.154 35.989 8.421 1.00 25.15 116 ASP A O 1
ATOM 584 N N . GLY A 1 81 ? -1.062 36.684 8.958 1.00 25.56 117 GLY A N 1
ATOM 585 C CA . GLY A 1 81 ? -1.218 36.489 10.395 1.00 26.04 117 GLY A CA 1
ATOM 586 C C . GLY A 1 81 ? -1.449 35.070 10.829 1.00 26.62 117 GLY A C 1
ATOM 587 O O . GLY A 1 81 ? -2.012 34.816 11.914 1.00 27.46 117 GLY A O 1
ATOM 588 N N . THR A 1 82 ? -1.025 34.106 10.019 1.00 26.48 118 THR A N 1
ATOM 589 C CA . THR A 1 82 ? -1.271 32.688 10.328 1.00 26.86 118 THR A CA 1
ATOM 590 C C . THR A 1 82 ? -0.081 32.099 11.085 1.00 29.83 118 THR A C 1
ATOM 591 O O . THR A 1 82 ? 1.097 32.489 10.883 1.00 26.22 118 THR A O 1
ATOM 595 N N . LEU A 1 83 ? -0.398 31.174 11.972 1.00 32.91 119 LEU A N 1
ATOM 596 C CA . LEU A 1 83 ? 0.578 30.495 12.795 1.00 37.28 119 LEU A CA 1
ATOM 597 C C . LEU A 1 83 ? 0.234 29.037 12.803 1.00 41.64 119 LEU A C 1
ATOM 598 O O . LEU A 1 83 ? -0.925 28.671 13.033 1.00 45.22 119 LEU A O 1
ATOM 603 N N . THR A 1 84 ? 1.185 28.183 12.490 1.00 41.75 120 THR A N 1
ATOM 604 C CA . THR A 1 84 ? 0.916 26.752 12.591 1.00 44.17 120 THR A CA 1
ATOM 605 C C . THR A 1 84 ? 0.079 26.370 13.847 1.00 45.37 120 THR A C 1
ATOM 606 O O . THR A 1 84 ? 0.470 26.651 14.992 1.00 43.12 120 THR A O 1
ATOM 610 N N . SER A 1 85 ? -1.084 25.764 13.598 1.00 46.89 121 SER A N 1
ATOM 611 C CA . SER A 1 85 ? -1.996 25.326 14.640 1.00 53.93 121 SER A CA 1
ATOM 612 C C . SER A 1 85 ? -2.515 23.933 14.286 1.00 56.03 121 SER A C 1
ATOM 613 O O . SER A 1 85 ? -2.798 23.669 13.118 1.00 55.89 121 SER A O 1
ATOM 616 N N . LEU A 1 86 ? -2.658 23.055 15.279 1.00 61.51 122 LEU A N 1
ATOM 617 C CA . LEU A 1 86 ? -3.312 21.740 15.043 1.00 65.32 122 LEU A CA 1
ATOM 618 C C . LEU A 1 86 ? -4.784 21.961 14.671 1.00 63.07 122 LEU A C 1
ATOM 619 O O . LEU A 1 86 ? -5.458 22.751 15.318 1.00 64.04 122 LEU A O 1
ATOM 624 N N . PRO A 1 87 ? -5.302 21.264 13.648 1.00 65.18 123 PRO A N 1
ATOM 625 C CA . PRO A 1 87 ? -6.738 21.412 13.314 1.00 67.12 123 PRO A CA 1
ATOM 626 C C . PRO A 1 87 ? -7.685 20.889 14.413 1.00 66.97 123 PRO A C 1
ATOM 627 O O . PRO A 1 87 ? -7.277 20.030 15.202 1.00 66.09 123 PRO A O 1
ATOM 631 N N . ALA B 1 2 ? 5.006 42.248 25.070 1.00 61.71 38 ALA B N 1
ATOM 632 C CA . ALA B 1 2 ? 6.375 41.743 24.772 1.00 57.40 38 ALA B CA 1
ATOM 633 C C . ALA B 1 2 ? 7.349 42.917 24.743 1.00 52.04 38 ALA B C 1
ATOM 634 O O . ALA B 1 2 ? 8.067 43.063 23.778 1.00 48.05 38 ALA B O 1
ATOM 636 N N . ASN B 1 3 ? 7.366 43.728 25.811 1.00 52.29 39 ASN B N 1
ATOM 637 C CA . ASN B 1 3 ? 8.269 44.888 25.916 1.00 48.15 39 ASN B CA 1
ATOM 638 C C . ASN B 1 3 ? 9.732 44.551 26.032 1.00 44.69 39 ASN B C 1
ATOM 639 O O . ASN B 1 3 ? 10.559 45.173 25.374 1.00 39.91 39 ASN B O 1
ATOM 644 N N . LEU B 1 4 ? 10.070 43.571 26.878 1.00 42.84 40 LEU B N 1
ATOM 645 C CA . LEU B 1 4 ? 11.443 43.126 26.964 1.00 40.42 40 LEU B CA 1
ATOM 646 C C . LEU B 1 4 ? 11.912 42.684 25.567 1.00 38.34 40 LEU B C 1
ATOM 647 O O . LEU B 1 4 ? 13.007 43.035 25.141 1.00 35.23 40 LEU B O 1
ATOM 652 N N . ALA B 1 5 ? 11.092 41.889 24.886 1.00 34.24 41 ALA B N 1
ATOM 653 C CA . ALA B 1 5 ? 11.471 41.456 23.538 1.00 34.61 41 ALA B CA 1
ATOM 654 C C . ALA B 1 5 ? 11.593 42.645 22.569 1.00 31.00 41 ALA B C 1
ATOM 655 O O . ALA B 1 5 ? 12.498 42.694 21.764 1.00 30.08 41 ALA B O 1
ATOM 657 N N . ALA B 1 6 ? 10.718 43.633 22.681 1.00 32.72 42 ALA B N 1
ATOM 658 C CA . ALA B 1 6 ? 10.787 44.777 21.765 1.00 32.67 42 ALA B CA 1
ATOM 659 C C . ALA B 1 6 ? 12.060 45.575 22.059 1.00 33.60 42 ALA B C 1
ATOM 660 O O . ALA B 1 6 ? 12.780 45.971 21.146 1.00 30.79 42 ALA B O 1
ATOM 662 N N . GLY B 1 7 ? 12.415 45.701 23.345 1.00 32.57 43 GLY B N 1
ATOM 663 C CA . GLY B 1 7 ? 13.683 46.369 23.681 1.00 31.60 43 GLY B CA 1
ATOM 664 C C . GLY B 1 7 ? 14.954 45.671 23.246 1.00 30.18 43 GLY B C 1
ATOM 665 O O . GLY B 1 7 ? 15.885 46.291 22.715 1.00 30.89 43 GLY B O 1
ATOM 666 N N . GLN B 1 8 ? 15.039 44.379 23.564 1.00 30.75 44 GLN B N 1
ATOM 667 C CA . GLN B 1 8 ? 16.171 43.605 23.188 1.00 29.75 44 GLN B CA 1
ATOM 668 C C . GLN B 1 8 ? 16.379 43.625 21.681 1.00 30.84 44 GLN B C 1
ATOM 669 O O . GLN B 1 8 ? 17.521 43.754 21.211 1.00 27.49 44 GLN B O 1
ATOM 675 N N . SER B 1 9 ? 15.277 43.437 20.947 1.00 29.36 45 SER B N 1
ATOM 676 C CA . SER B 1 9 ? 15.358 43.388 19.506 1.00 30.77 45 SER B CA 1
ATOM 677 C C . SER B 1 9 ? 15.810 44.757 18.944 1.00 30.78 45 SER B C 1
ATOM 678 O O . SER B 1 9 ? 16.578 44.799 18.008 1.00 29.71 45 SER B O 1
ATOM 681 N N . TYR B 1 10 ? 15.367 45.859 19.547 1.00 30.57 46 TYR B N 1
ATOM 682 C CA . TYR B 1 10 ? 15.833 47.155 19.140 1.00 30.95 46 TYR B CA 1
ATOM 683 C C . TYR B 1 10 ? 17.346 47.260 19.329 1.00 28.52 46 TYR B C 1
ATOM 684 O O . TYR B 1 10 ? 18.079 47.721 18.429 1.00 28.21 46 TYR B O 1
ATOM 693 N N . VAL B 1 11 ? 17.818 46.834 20.492 1.00 27.98 47 VAL B N 1
ATOM 694 C CA . VAL B 1 11 ? 19.278 46.818 20.735 1.00 27.65 47 VAL B CA 1
ATOM 695 C C . VAL B 1 11 ? 20.031 46.017 19.668 1.00 28.01 47 VAL B C 1
ATOM 696 O O . VAL B 1 11 ? 21.057 46.465 19.169 1.00 31.17 47 VAL B O 1
ATOM 700 N N . ARG B 1 12 ? 19.547 44.823 19.348 1.00 30.98 48 ARG B N 1
ATOM 701 C CA . ARG B 1 12 ? 20.197 44.002 18.307 1.00 30.19 48 ARG B CA 1
ATOM 702 C C . ARG B 1 12 ? 20.223 44.763 16.981 1.00 30.65 48 ARG B C 1
ATOM 703 O O . ARG B 1 12 ? 21.208 44.711 16.229 1.00 29.24 48 ARG B O 1
ATOM 711 N N . ASN B 1 13 ? 19.131 45.462 16.668 1.00 30.21 49 ASN B N 1
ATOM 712 C CA . ASN B 1 13 ? 19.079 46.276 15.436 1.00 30.65 49 ASN B CA 1
ATOM 713 C C . ASN B 1 13 ? 20.048 47.476 15.449 1.00 28.61 49 ASN B C 1
ATOM 714 O O . ASN B 1 13 ? 20.662 47.806 14.413 1.00 28.04 49 ASN B O 1
ATOM 719 N N . VAL B 1 14 ? 20.209 48.117 16.591 1.00 29.87 50 VAL B N 1
ATOM 720 C CA . VAL B 1 14 ? 21.251 49.169 16.746 1.00 29.47 50 VAL B CA 1
ATOM 721 C C . VAL B 1 14 ? 22.632 48.575 16.445 1.00 30.16 50 VAL B C 1
ATOM 722 O O . VAL B 1 14 ? 23.419 49.151 15.660 1.00 30.53 50 VAL B O 1
ATOM 726 N N . ALA B 1 15 ? 22.930 47.424 17.067 1.00 29.50 51 ALA B N 1
ATOM 727 C CA . ALA B 1 15 ? 24.241 46.751 16.796 1.00 29.01 51 ALA B CA 1
ATOM 728 C C . ALA B 1 15 ? 24.443 46.472 15.307 1.00 31.25 51 ALA B C 1
ATOM 729 O O . ALA B 1 15 ? 25.499 46.734 14.759 1.00 32.88 51 ALA B O 1
ATOM 731 N N . LEU B 1 16 ? 23.410 45.920 14.638 1.00 32.05 52 LEU B N 1
ATOM 732 C CA . LEU B 1 16 ? 23.520 45.617 13.228 1.00 31.89 52 LEU B CA 1
ATOM 733 C C . LEU B 1 16 ? 23.757 46.885 12.425 1.00 34.96 52 LEU B C 1
ATOM 734 O O . LEU B 1 16 ? 24.523 46.894 11.470 1.00 35.63 52 LEU B O 1
ATOM 739 N N . ALA B 1 17 ? 23.097 47.972 12.797 1.00 34.62 53 ALA B N 1
ATOM 740 C CA . ALA B 1 17 ? 23.318 49.257 12.121 1.00 35.68 53 ALA B CA 1
ATOM 741 C C . ALA B 1 17 ? 24.749 49.738 12.300 1.00 35.47 53 ALA B C 1
ATOM 742 O O . ALA B 1 17 ? 25.396 50.226 11.355 1.00 36.72 53 ALA B O 1
ATOM 744 N N . LEU B 1 18 ? 25.271 49.593 13.522 1.00 33.70 54 LEU B N 1
ATOM 745 C CA . LEU B 1 18 ? 26.645 50.003 13.790 1.00 32.34 54 LEU B CA 1
ATOM 746 C C . LEU B 1 18 ? 27.639 49.197 12.985 1.00 34.31 54 LEU B C 1
ATOM 747 O O . LEU B 1 18 ? 28.638 49.740 12.472 1.00 36.48 54 LEU B O 1
ATOM 752 N N . GLU B 1 19 ? 27.407 47.894 12.902 1.00 32.93 55 GLU B N 1
ATOM 753 C CA . GLU B 1 19 ? 28.276 47.017 12.121 1.00 34.94 55 GLU B CA 1
ATOM 754 C C . GLU B 1 19 ? 28.369 47.499 10.666 1.00 38.10 55 GLU B C 1
ATOM 755 O O . GLU B 1 19 ? 29.466 47.533 10.086 1.00 37.10 55 GLU B O 1
ATOM 761 N N . ALA B 1 20 ? 27.230 47.914 10.115 1.00 38.62 56 ALA B N 1
ATOM 762 C CA . ALA B 1 20 ? 27.156 48.383 8.737 1.00 41.84 56 ALA B CA 1
ATOM 763 C C . ALA B 1 20 ? 27.883 49.708 8.521 1.00 45.10 56 ALA B C 1
ATOM 764 O O . ALA B 1 20 ? 28.181 50.064 7.375 1.00 44.05 56 ALA B O 1
ATOM 766 N N . GLN B 1 21 ? 28.130 50.450 9.597 1.00 42.42 57 GLN B N 1
ATOM 767 C CA . GLN B 1 21 ? 28.791 51.747 9.504 1.00 46.80 57 GLN B CA 1
ATOM 768 C C . GLN B 1 21 ? 30.291 51.690 9.743 1.00 45.20 57 GLN B C 1
ATOM 769 O O . GLN B 1 21 ? 30.945 52.729 9.773 1.00 45.76 57 GLN B O 1
ATOM 775 N N . ARG B 1 22 ? 30.829 50.499 10.000 1.00 42.89 58 ARG B N 1
ATOM 776 C CA . ARG B 1 22 ? 32.268 50.340 10.156 1.00 41.76 58 ARG B CA 1
ATOM 777 C C . ARG B 1 22 ? 32.978 50.729 8.877 1.00 45.18 58 ARG B C 1
ATOM 778 O O . ARG B 1 22 ? 32.503 50.449 7.759 1.00 44.86 58 ARG B O 1
ATOM 786 N N . ASP B 1 23 ? 34.150 51.316 9.020 1.00 43.21 59 ASP B N 1
ATOM 787 C CA . ASP B 1 23 ? 34.992 51.495 7.888 1.00 45.39 59 ASP B CA 1
ATOM 788 C C . ASP B 1 23 ? 35.301 50.123 7.291 1.00 47.98 59 ASP B C 1
ATOM 789 O O . ASP B 1 23 ? 35.688 49.204 8.014 1.00 45.18 59 ASP B O 1
ATOM 794 N N . PRO B 1 24 ? 35.154 49.969 5.957 1.00 50.90 60 PRO B N 1
ATOM 795 C CA . PRO B 1 24 ? 35.329 48.614 5.389 1.00 50.39 60 PRO B CA 1
ATOM 796 C C . PRO B 1 24 ? 36.761 48.080 5.323 1.00 50.81 60 PRO B C 1
ATOM 797 O O . PRO B 1 24 ? 36.954 46.880 5.144 1.00 51.28 60 PRO B O 1
ATOM 801 N N . SER B 1 25 ? 37.761 48.938 5.473 1.00 50.87 61 SER B N 1
ATOM 802 C CA . SER B 1 25 ? 39.127 48.473 5.501 1.00 51.26 61 SER B CA 1
ATOM 803 C C . SER B 1 25 ? 39.656 48.312 6.937 1.00 48.77 61 SER B C 1
ATOM 804 O O . SER B 1 25 ? 40.403 47.374 7.217 1.00 48.41 61 SER B O 1
ATOM 807 N N . THR B 1 26 ? 39.332 49.260 7.818 1.00 46.17 62 THR B N 1
ATOM 808 C CA . THR B 1 26 ? 39.913 49.268 9.182 1.00 43.02 62 THR B CA 1
ATOM 809 C C . THR B 1 26 ? 39.002 48.700 10.249 1.00 39.43 62 THR B C 1
ATOM 810 O O . THR B 1 26 ? 39.492 48.237 11.306 1.00 37.64 62 THR B O 1
ATOM 814 N N . GLY B 1 27 ? 37.706 48.705 9.969 1.00 37.15 63 GLY B N 1
ATOM 815 C CA . GLY B 1 27 ? 36.708 48.298 10.937 1.00 35.70 63 GLY B CA 1
ATOM 816 C C . GLY B 1 27 ? 36.290 49.353 11.920 1.00 34.09 63 GLY B C 1
ATOM 817 O O . GLY B 1 27 ? 35.385 49.126 12.733 1.00 36.27 63 GLY B O 1
ATOM 818 N N . ALA B 1 28 ? 36.935 50.506 11.868 1.00 35.44 64 ALA B N 1
ATOM 819 C CA . ALA B 1 28 ? 36.701 51.558 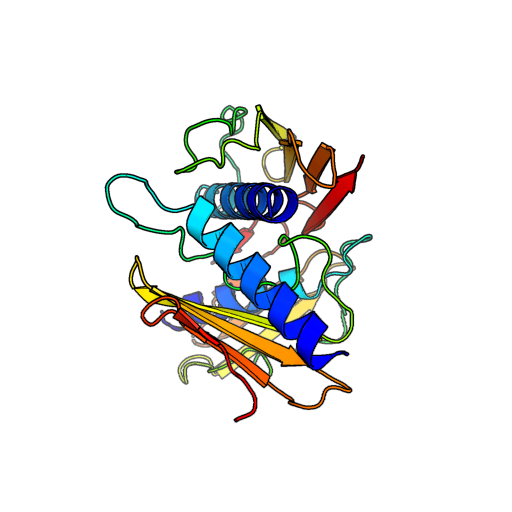12.844 1.00 36.09 64 ALA B CA 1
ATOM 820 C C . ALA B 1 28 ? 35.292 52.113 12.745 1.00 40.53 64 ALA B C 1
ATOM 821 O O . ALA B 1 28 ? 34.760 52.291 11.638 1.00 41.30 64 ALA B O 1
ATOM 823 N N . LEU B 1 29 ? 34.717 52.440 13.899 1.00 41.35 65 LEU B N 1
ATOM 824 C CA . LEU B 1 29 ? 33.375 52.970 14.036 1.00 45.35 65 LEU B CA 1
ATOM 825 C C . LEU B 1 29 ? 33.456 54.452 14.291 1.00 48.65 65 LEU B C 1
ATOM 826 O O . LEU B 1 29 ? 34.407 54.917 14.883 1.00 46.31 65 LEU B O 1
ATOM 831 N N . PRO B 1 30 ? 32.444 55.214 13.873 1.00 55.50 66 PRO B N 1
ATOM 832 C CA . PRO B 1 30 ? 32.506 56.605 14.305 1.00 55.88 66 PRO B CA 1
ATOM 833 C C . PRO B 1 30 ? 32.115 56.700 15.777 1.00 49.14 66 PRO B C 1
ATOM 834 O O . PRO B 1 30 ? 30.974 56.416 16.170 1.00 48.69 66 PRO B O 1
ATOM 838 N N . THR B 1 31 ? 33.066 57.145 16.576 1.00 50.21 67 THR B N 1
ATOM 839 C CA . THR B 1 31 ? 32.958 56.986 18.003 1.00 49.27 67 THR B CA 1
ATOM 840 C C . THR B 1 31 ? 32.295 58.200 18.660 1.00 51.28 67 THR B C 1
ATOM 841 O O . THR B 1 31 ? 32.247 58.300 19.878 1.00 52.62 67 THR B O 1
ATOM 845 N N . HIS B 1 32 ? 31.765 59.131 17.866 1.00 52.03 68 HIS B N 1
ATOM 846 C CA . HIS B 1 32 ? 30.980 60.219 18.430 1.00 54.12 68 HIS B CA 1
ATOM 847 C C . HIS B 1 32 ? 29.481 59.890 18.467 1.00 48.44 68 HIS B C 1
ATOM 848 O O . HIS B 1 32 ? 28.692 60.636 19.053 1.00 45.81 68 HIS B O 1
ATOM 855 N N . LEU B 1 33 ? 29.079 58.782 17.865 1.00 44.95 69 LEU B N 1
ATOM 856 C CA . LEU B 1 33 ? 27.670 58.397 17.870 1.00 45.68 69 LEU B CA 1
ATOM 857 C C . LEU B 1 33 ? 27.348 57.605 19.144 1.00 40.71 69 LEU B C 1
ATOM 858 O O . LEU B 1 33 ? 27.448 56.355 19.169 1.00 40.47 69 LEU B O 1
ATOM 863 N N . THR B 1 34 ? 26.990 58.330 20.203 1.00 38.20 70 THR B N 1
ATOM 864 C CA . THR B 1 34 ? 26.860 57.726 21.528 1.00 35.38 70 THR B CA 1
ATOM 865 C C . THR B 1 34 ? 25.396 57.623 21.992 1.00 36.04 70 THR B C 1
ATOM 866 O O . THR B 1 34 ? 25.077 56.979 23.006 1.00 34.57 70 THR B O 1
ATOM 870 N N . ASP B 1 35 ? 24.482 58.269 21.275 1.00 37.32 71 ASP B N 1
ATOM 871 C CA . ASP B 1 35 ? 23.069 58.194 21.658 1.00 38.12 71 ASP B CA 1
ATOM 872 C C . ASP B 1 35 ? 22.393 57.176 20.724 1.00 38.10 71 ASP B C 1
ATOM 873 O O . ASP B 1 35 ? 22.673 57.180 19.533 1.00 39.98 71 ASP B O 1
ATOM 878 N N . CYS B 1 36 ? 21.573 56.268 21.249 1.00 35.88 72 CYS B N 1
ATOM 879 C CA . CYS B 1 36 ? 20.763 55.385 20.379 1.00 35.17 72 CYS B CA 1
ATOM 880 C C . CYS B 1 36 ? 19.285 55.517 20.678 1.00 34.48 72 CYS B C 1
ATOM 881 O O . CYS B 1 36 ? 18.491 54.652 20.320 1.00 35.88 72 CYS B O 1
ATOM 884 N N . LEU B 1 37 ? 18.880 56.639 21.284 1.00 35.26 73 LEU B N 1
ATOM 885 C CA . LEU B 1 37 ? 17.467 56.967 21.356 1.00 35.32 73 LEU B CA 1
ATOM 886 C C . LEU B 1 37 ? 16.924 57.379 19.989 1.00 37.06 73 LEU B C 1
ATOM 887 O O . LEU B 1 37 ? 15.718 57.230 19.724 1.00 35.61 73 LEU B O 1
ATOM 892 N N . SER B 1 38 ? 17.774 57.943 19.141 1.00 36.27 74 SER B N 1
ATOM 893 C CA . SER B 1 38 ? 17.349 58.303 17.814 1.00 40.55 74 SER B CA 1
ATOM 894 C C . SER B 1 38 ? 18.453 57.949 16.865 1.00 39.52 74 SER B C 1
ATOM 895 O O . SER B 1 38 ? 19.582 57.638 17.289 1.00 37.00 74 SER B O 1
ATOM 898 N N . GLY B 1 39 ? 18.124 57.946 15.587 1.00 38.12 75 GLY B N 1
ATOM 899 C CA . GLY B 1 39 ? 19.094 57.643 14.527 1.00 41.26 75 GLY B CA 1
ATOM 900 C C . GLY B 1 39 ? 19.207 56.183 14.148 1.00 39.60 75 GLY B C 1
ATOM 901 O O . GLY B 1 39 ? 20.042 55.828 13.332 1.00 40.44 75 GLY B O 1
ATOM 902 N N . PHE B 1 40 ? 18.382 55.330 14.768 1.00 38.40 76 PHE B N 1
ATOM 903 C CA . PHE B 1 40 ? 18.359 53.902 14.460 1.00 36.23 76 PHE B CA 1
ATOM 904 C C . PHE B 1 40 ? 16.957 53.411 14.125 1.00 37.17 76 PHE B C 1
ATOM 905 O O . PHE B 1 40 ? 16.568 52.338 14.544 1.00 39.02 76 PHE B O 1
ATOM 913 N N . GLY B 1 41 ? 16.198 54.202 13.391 1.00 36.69 77 GLY B N 1
ATOM 914 C CA .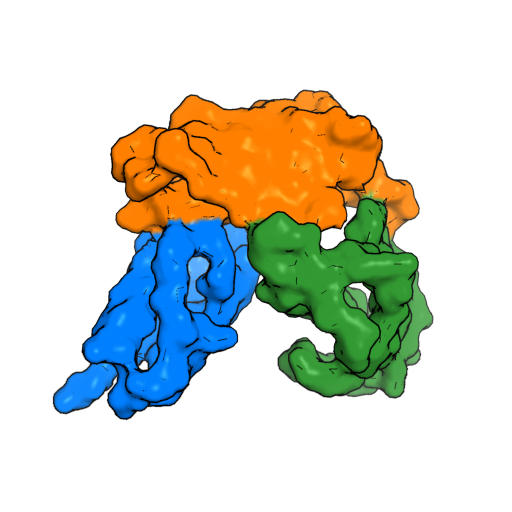 GLY B 1 41 ? 14.832 53.841 12.997 1.00 39.84 77 GLY B CA 1
ATOM 915 C C . GLY B 1 41 ? 13.854 53.972 14.144 1.00 41.13 77 GLY B C 1
ATOM 916 O O . GLY B 1 41 ? 14.087 54.680 15.120 1.00 37.91 77 GLY B O 1
ATOM 917 N N . GLN B 1 42 ? 12.775 53.230 14.046 1.00 36.78 78 GLN B N 1
ATOM 918 C CA . GLN B 1 42 ? 11.754 53.263 15.041 1.00 35.54 78 GLN B CA 1
ATOM 919 C C . GLN B 1 42 ? 12.194 52.632 16.347 1.00 33.31 78 GLN B C 1
ATOM 920 O O . GLN B 1 42 ? 12.586 51.468 16.400 1.00 32.98 78 GLN B O 1
ATOM 926 N N . ARG B 1 43 ? 12.084 53.413 17.421 1.00 32.31 79 ARG B N 1
ATOM 927 C CA . ARG B 1 43 ? 12.419 52.933 18.743 1.00 31.39 79 ARG B CA 1
ATOM 928 C C . ARG B 1 43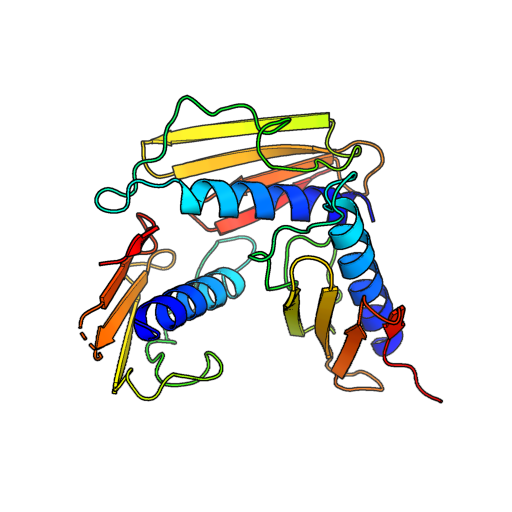 ? 11.159 52.583 19.558 1.00 31.70 79 ARG B C 1
ATOM 929 O O . ARG B 1 43 ? 10.291 53.430 19.772 1.00 32.77 79 ARG B O 1
ATOM 937 N N . PRO B 1 44 ? 11.020 51.334 19.995 1.00 30.29 80 PRO B N 1
ATOM 938 C CA . PRO B 1 44 ? 9.842 51.034 20.815 1.00 31.94 80 PRO B CA 1
ATOM 939 C C . PRO B 1 44 ? 9.782 51.879 22.077 1.00 34.39 80 PRO B C 1
ATOM 940 O O . PRO B 1 44 ? 10.848 52.212 22.650 1.00 33.05 80 PRO B O 1
ATOM 944 N N . LYS B 1 45 ? 8.585 52.275 22.516 1.00 36.48 81 LYS B N 1
ATOM 945 C CA . LYS B 1 45 ? 8.506 53.306 23.564 1.00 40.62 81 LYS B CA 1
ATOM 946 C C . LYS B 1 45 ? 8.992 52.760 24.889 1.00 37.67 81 LYS B C 1
ATOM 947 O O . LYS B 1 45 ? 9.400 53.508 25.767 1.00 39.29 81 LYS B O 1
ATOM 953 N N . THR B 1 46 ? 8.997 51.445 25.031 1.00 37.68 82 THR B N 1
ATOM 954 C CA . THR B 1 46 ? 9.601 50.832 26.225 1.00 36.67 82 THR B CA 1
ATOM 955 C C . THR B 1 46 ? 11.078 51.251 26.436 1.00 35.27 82 THR B C 1
ATOM 956 O O . THR B 1 46 ? 11.545 51.305 27.587 1.00 36.14 82 THR B O 1
ATOM 960 N N . VAL B 1 47 ? 11.807 51.564 25.362 1.00 33.22 83 VAL B N 1
ATOM 961 C CA . VAL B 1 47 ? 13.206 51.997 25.490 1.00 33.00 83 VAL B CA 1
ATOM 962 C C . VAL B 1 47 ? 13.282 53.472 25.892 1.00 32.99 83 VAL B C 1
ATOM 963 O O . VAL B 1 47 ? 12.985 54.339 25.081 1.00 35.46 83 VAL B O 1
ATOM 967 N N . THR B 1 48 ? 13.660 53.743 27.148 1.00 33.48 84 THR B N 1
ATOM 968 C CA . THR B 1 48 ? 13.661 55.098 27.676 1.00 35.92 84 THR B CA 1
ATOM 969 C C . THR B 1 48 ? 15.074 55.693 27.762 1.00 36.18 84 THR B C 1
ATOM 970 O O . THR B 1 48 ? 15.233 56.901 27.888 1.00 34.41 84 THR B O 1
ATOM 974 N N . ALA B 1 49 ? 16.096 54.846 27.703 1.00 33.91 85 ALA B N 1
ATOM 975 C CA . ALA B 1 49 ? 17.476 55.328 27.634 1.00 33.39 85 ALA B CA 1
ATOM 976 C C . ALA B 1 49 ? 18.236 54.389 26.754 1.00 31.36 85 ALA B C 1
ATOM 977 O O . ALA B 1 49 ? 17.924 53.188 26.723 1.00 29.78 85 ALA B O 1
ATOM 979 N N . CYS B 1 50 ? 19.204 54.925 26.011 1.00 30.75 86 CYS B N 1
ATOM 980 C CA . CYS B 1 50 ? 20.026 54.092 25.115 1.00 31.12 86 CYS B CA 1
ATOM 981 C C . CYS B 1 50 ? 21.331 54.797 24.814 1.00 31.35 86 CYS B C 1
ATOM 982 O O . CYS B 1 50 ? 21.347 55.891 24.198 1.00 32.58 86 CYS B O 1
ATOM 985 N N . THR B 1 51 ? 22.444 54.196 25.227 1.00 29.55 87 THR B N 1
ATOM 986 C CA . THR B 1 51 ? 23.756 54.827 25.013 1.00 32.82 87 THR B CA 1
ATOM 987 C C . THR B 1 51 ? 24.718 53.811 24.436 1.00 30.57 87 THR B C 1
ATOM 988 O O . THR B 1 51 ? 24.619 52.604 24.734 1.00 30.47 87 THR B O 1
ATOM 992 N N . ILE B 1 52 ? 25.598 54.287 23.583 1.00 28.22 88 ILE B N 1
ATOM 993 C CA . ILE B 1 52 ? 26.652 53.446 23.026 1.00 29.16 88 ILE B CA 1
ATOM 994 C C . ILE B 1 52 ? 27.986 53.928 23.618 1.00 29.83 88 ILE B C 1
ATOM 995 O O . ILE B 1 52 ? 28.273 55.108 23.565 1.00 31.21 88 ILE B O 1
ATOM 1000 N N . THR B 1 53 ? 28.764 53.011 24.181 1.00 28.84 89 THR B N 1
ATOM 1001 C CA . THR B 1 53 ? 30.079 53.337 24.746 1.00 29.88 89 THR B CA 1
ATOM 1002 C C . THR B 1 53 ? 31.122 52.647 23.863 1.00 30.20 89 THR B C 1
ATOM 1003 O O . THR B 1 53 ? 31.024 51.435 23.591 1.00 29.93 89 THR B O 1
ATOM 1007 N N . TYR B 1 54 ? 32.106 53.419 23.401 1.00 30.15 90 TYR B N 1
ATOM 1008 C CA . TYR B 1 54 ? 33.151 52.879 22.573 1.00 31.95 90 TYR B CA 1
ATOM 1009 C C . TYR B 1 54 ? 34.371 52.650 23.446 1.00 30.45 90 TYR B C 1
ATOM 1010 O O . TYR B 1 54 ? 34.924 53.571 24.011 1.00 32.30 90 TYR B O 1
ATOM 1019 N N . LEU B 1 55 ? 34.808 51.405 23.518 1.00 28.16 91 LEU B N 1
ATOM 1020 C CA . LEU B 1 55 ? 35.948 51.024 24.340 1.00 30.90 91 LEU B CA 1
ATOM 1021 C C . LEU B 1 55 ? 37.246 51.243 23.597 1.00 30.43 91 LEU B C 1
ATOM 1022 O O . LEU B 1 55 ? 38.308 51.336 24.195 1.00 31.78 91 LEU B O 1
ATOM 1027 N N . ASN B 1 56 ? 37.131 51.299 22.267 1.00 31.69 92 ASN B N 1
ATOM 1028 C CA . ASN B 1 56 ? 38.245 51.594 21.352 1.00 32.21 92 ASN B CA 1
ATOM 1029 C C . ASN B 1 56 ? 37.577 51.808 19.990 1.00 32.08 92 ASN B C 1
ATOM 1030 O O . ASN B 1 56 ? 36.372 51.931 19.931 1.00 32.23 92 ASN B O 1
ATOM 1035 N N . ALA B 1 57 ? 38.332 51.848 18.903 1.00 32.36 93 ALA B N 1
ATOM 1036 C CA . ALA B 1 57 ? 37.735 52.181 17.616 1.00 32.73 93 ALA B CA 1
ATOM 1037 C C . ALA B 1 57 ? 36.914 51.023 17.061 1.00 33.18 93 ALA B C 1
ATOM 1038 O O . ALA B 1 57 ? 36.065 51.228 16.174 1.00 33.69 93 ALA B O 1
ATOM 1040 N N . LEU B 1 58 ? 37.119 49.818 17.586 1.00 31.97 94 LEU B N 1
ATOM 1041 C CA . LEU B 1 58 ? 36.393 48.648 17.092 1.00 31.58 94 LEU B CA 1
ATOM 1042 C C . LEU B 1 58 ? 35.254 48.182 17.960 1.00 32.37 94 LEU B C 1
ATOM 1043 O O . LEU B 1 58 ? 34.278 47.662 17.441 1.00 35.78 94 LEU B O 1
ATOM 1048 N N . ASP B 1 59 ? 35.365 48.336 19.266 1.00 29.31 95 ASP B N 1
ATOM 1049 C CA . ASP B 1 59 ? 34.441 47.637 20.186 1.00 30.00 95 ASP B CA 1
ATOM 1050 C C . ASP B 1 59 ? 33.497 48.622 20.863 1.00 28.92 95 ASP B C 1
ATOM 1051 O O . ASP B 1 59 ? 33.929 49.662 21.370 1.00 29.55 95 ASP B O 1
ATOM 1056 N N . TYR B 1 60 ? 32.224 48.239 20.959 1.00 27.84 96 TYR B N 1
ATOM 1057 C CA . TYR B 1 60 ? 31.228 49.035 21.636 1.00 27.47 96 TYR B CA 1
ATOM 1058 C C . TYR B 1 60 ? 30.352 48.196 22.543 1.00 26.58 96 TYR B C 1
ATOM 1059 O O . TYR B 1 60 ? 30.328 46.948 22.470 1.00 26.05 96 TYR B O 1
ATOM 1068 N N . VAL B 1 61 ? 29.720 48.910 23.466 1.00 25.61 97 VAL B N 1
ATOM 1069 C CA . VAL B 1 61 ? 28.745 48.377 24.363 1.00 25.70 97 VAL B CA 1
ATOM 1070 C C . VAL B 1 61 ? 27.495 49.247 24.255 1.00 27.63 97 VAL B C 1
ATOM 1071 O O . VAL B 1 61 ? 27.559 50.489 24.358 1.00 28.73 97 VAL B O 1
ATOM 1075 N N . ILE B 1 62 ? 26.364 48.615 24.010 1.00 25.32 98 ILE B N 1
ATOM 1076 C CA . ILE B 1 62 ? 25.086 49.337 24.022 1.00 26.42 98 ILE B CA 1
ATOM 1077 C C . ILE B 1 62 ? 24.426 49.049 25.336 1.00 26.55 98 ILE B C 1
ATOM 1078 O O . ILE B 1 62 ? 24.292 47.910 25.705 1.00 26.71 98 ILE B O 1
ATOM 1083 N N . GLU B 1 63 ? 23.953 50.091 26.014 1.00 26.73 99 GLU B N 1
ATOM 1084 C CA . GLU B 1 63 ? 23.168 49.948 27.217 1.00 26.43 99 GLU B CA 1
ATOM 1085 C C . GLU B 1 63 ? 21.798 50.598 27.002 1.00 28.31 99 GLU B C 1
ATOM 1086 O O . GLU B 1 63 ? 21.727 51.765 26.661 1.00 28.12 99 GLU B O 1
ATOM 1092 N N . ALA B 1 64 ? 20.731 49.855 27.249 1.00 30.10 100 ALA B N 1
ATOM 1093 C CA . ALA B 1 64 ? 19.377 50.389 27.121 1.00 30.38 100 ALA B CA 1
ATOM 1094 C C . ALA B 1 64 ? 18.588 50.120 28.394 1.00 30.23 100 ALA B C 1
ATOM 1095 O O . ALA B 1 64 ? 18.741 49.075 28.995 1.00 31.01 100 ALA B O 1
ATOM 1097 N N . SER B 1 65 ? 17.780 51.087 28.794 1.00 30.69 101 SER B N 1
ATOM 1098 C CA . SER B 1 65 ? 16.842 50.947 29.894 1.00 32.37 101 SER B CA 1
ATOM 1099 C C . SER B 1 65 ? 15.456 50.819 29.356 1.00 33.80 101 SER B C 1
ATOM 1100 O O . SER B 1 65 ? 15.078 51.559 28.453 1.00 34.73 101 SER B O 1
ATOM 1103 N N . LEU B 1 66 ? 14.708 49.885 29.921 1.00 33.28 102 LEU B N 1
ATOM 1104 C CA . LEU B 1 66 ? 13.337 49.632 29.524 1.00 34.90 102 LEU B CA 1
ATOM 1105 C C . LEU B 1 66 ? 12.363 49.957 30.642 1.00 38.07 102 LEU B C 1
ATOM 1106 O O . LEU B 1 66 ? 12.632 49.654 31.813 1.00 38.82 102 LEU B O 1
ATOM 1111 N N . ASP B 1 67 ? 11.224 50.533 30.268 1.00 42.87 103 ASP B N 1
ATOM 1112 C CA . ASP B 1 67 ? 10.077 50.772 31.156 1.00 50.65 103 ASP B CA 1
ATOM 1113 C C . ASP B 1 67 ? 8.907 49.807 30.890 1.00 53.25 103 ASP B C 1
ATOM 1114 O O . ASP B 1 67 ? 8.546 49.561 29.735 1.00 50.46 103 ASP B O 1
ATOM 1119 N N . GLY B 1 68 ? 8.305 49.266 31.954 1.00 56.73 104 GLY B N 1
ATOM 1120 C CA . GLY B 1 68 ? 7.116 48.391 31.820 1.00 57.48 104 GLY B CA 1
ATOM 1121 C C . GLY B 1 68 ? 7.445 47.031 31.206 1.00 58.55 104 GLY B C 1
ATOM 1122 O O . GLY B 1 68 ? 6.594 46.404 30.542 1.00 59.66 104 GLY B O 1
ATOM 1123 N N . ALA B 1 69 ? 8.681 46.583 31.410 1.00 52.68 105 ALA B N 1
ATOM 1124 C CA . ALA B 1 69 ? 9.184 45.362 30.793 1.00 55.13 105 ALA B CA 1
ATOM 1125 C C . ALA B 1 69 ? 9.517 44.332 31.862 1.00 56.07 105 ALA B C 1
ATOM 1126 O O . ALA B 1 69 ? 9.689 44.696 33.024 1.00 58.29 105 ALA B O 1
ATOM 1128 N N . ALA B 1 70 ? 9.646 43.063 31.465 1.00 56.97 106 ALA B N 1
ATOM 1129 C CA . ALA B 1 70 ? 10.030 41.976 32.396 1.00 60.82 106 ALA B CA 1
ATOM 1130 C C . ALA B 1 70 ? 11.432 42.161 33.028 1.00 59.12 106 ALA B C 1
ATOM 1131 O O . ALA B 1 70 ? 11.725 41.599 34.076 1.00 62.16 106 ALA B O 1
ATOM 1133 N N . LEU B 1 71 ? 12.301 42.903 32.356 1.00 55.30 107 LEU B N 1
ATOM 1134 C CA . LEU B 1 71 ? 13.584 43.309 32.924 1.00 52.40 107 LEU B CA 1
ATOM 1135 C C . LEU B 1 71 ? 13.809 44.811 32.601 1.00 51.01 107 LEU B C 1
ATOM 1136 O O . LEU B 1 71 ? 13.010 45.453 31.909 1.00 51.43 107 LEU B O 1
ATOM 1141 N N . LYS B 1 72 ? 14.874 45.371 33.149 1.00 45.51 108 LYS B N 1
ATOM 1142 C CA . LYS B 1 72 ? 15.041 46.796 33.235 1.00 45.50 108 LYS B CA 1
ATOM 1143 C C . LYS B 1 72 ? 16.163 47.286 32.337 1.00 38.31 108 LYS B C 1
ATOM 1144 O O . LYS B 1 72 ? 16.028 48.344 31.744 1.00 34.49 108 LYS B O 1
ATOM 1150 N N . LYS B 1 73 ? 17.278 46.561 32.281 1.00 34.99 109 LYS B N 1
ATOM 1151 C CA . LYS B 1 73 ? 18.457 47.019 31.550 1.00 35.30 109 LYS B CA 1
ATOM 1152 C C . LYS B 1 73 ? 18.956 45.943 30.616 1.00 31.67 109 LYS B C 1
ATOM 1153 O O . LYS B 1 73 ? 19.039 44.766 30.989 1.00 35.19 109 LYS B O 1
ATOM 1159 N N . VAL B 1 74 ? 19.266 46.332 29.394 1.00 28.77 110 VAL B N 1
ATOM 1160 C CA . VAL B 1 74 ? 19.837 45.400 28.412 1.00 29.74 110 VAL B CA 1
ATOM 1161 C C . VAL B 1 74 ? 21.231 45.903 28.063 1.00 29.78 110 VAL B C 1
ATOM 1162 O O . VAL B 1 74 ? 21.406 47.079 27.816 1.00 30.23 110 VAL B O 1
ATOM 1166 N N . VAL B 1 75 ? 22.192 44.992 27.954 1.00 27.61 111 VAL B N 1
ATOM 1167 C CA . VAL B 1 75 ? 23.543 45.327 27.565 1.00 26.25 111 VAL B CA 1
ATOM 1168 C C . VAL B 1 75 ? 24.043 44.395 26.473 1.00 25.32 111 VAL B C 1
ATOM 1169 O O . VAL B 1 75 ? 24.098 43.163 26.666 1.00 25.57 111 VAL B O 1
ATOM 1173 N N . TYR B 1 76 ? 24.437 44.976 25.350 1.00 25.36 112 TYR B N 1
ATOM 1174 C CA . TYR B 1 76 ? 25.013 44.237 24.266 1.00 25.33 112 TYR B CA 1
ATOM 1175 C C . TYR B 1 76 ? 26.498 44.620 24.145 1.00 24.70 112 TYR B C 1
ATOM 1176 O O . TYR B 1 76 ? 26.825 45.793 24.144 1.00 28.35 112 TYR B O 1
ATOM 1185 N N . LYS B 1 77 ? 27.363 43.622 24.067 1.00 24.88 113 LYS B N 1
ATOM 1186 C CA . LYS B 1 77 ? 28.818 43.833 23.899 1.00 27.78 113 LYS B CA 1
ATOM 1187 C C . LYS B 1 77 ? 29.280 43.289 22.604 1.00 27.22 113 LYS B C 1
ATOM 1188 O O . LYS B 1 77 ? 29.201 42.050 22.397 1.00 28.54 113 LYS B O 1
ATOM 1194 N N . SER B 1 78 ? 29.767 44.171 21.731 1.00 26.92 114 SER B N 1
ATOM 1195 C CA . SER B 1 78 ? 30.230 43.720 20.403 1.00 29.09 114 SER B CA 1
ATOM 1196 C C . SER B 1 78 ? 31.442 42.794 20.457 1.00 29.61 114 SER B C 1
ATOM 1197 O O . SER B 1 78 ? 31.594 41.917 19.601 1.00 30.39 114 SER B O 1
ATOM 1200 N N . SER B 1 79 ? 32.285 42.942 21.466 1.00 29.01 115 SER B N 1
ATOM 1201 C CA . SER B 1 79 ? 33.549 42.219 21.483 1.00 32.24 115 SER B CA 1
ATOM 1202 C C . SER B 1 79 ? 33.329 40.726 21.696 1.00 33.65 115 SER B C 1
ATOM 1203 O O . SER B 1 79 ? 34.050 39.924 21.136 1.00 34.28 115 SER B O 1
ATOM 1206 N N . ASP B 1 80 ? 32.312 40.367 22.477 1.00 31.53 116 ASP B N 1
ATOM 1207 C CA . ASP B 1 80 ? 32.007 38.961 22.722 1.00 30.36 116 ASP B CA 1
ATOM 1208 C C . ASP B 1 80 ? 30.634 38.528 22.219 1.00 30.37 116 ASP B C 1
ATOM 1209 O O . ASP B 1 80 ? 30.246 37.359 22.397 1.00 32.06 116 ASP B O 1
ATOM 1214 N N . GLY B 1 81 ? 29.902 39.472 21.625 1.00 30.08 117 GLY B N 1
ATOM 1215 C CA . GLY B 1 81 ? 28.575 39.231 21.050 1.00 31.70 117 GLY B CA 1
ATOM 1216 C C . GLY B 1 81 ? 27.507 38.841 22.045 1.00 35.02 117 GLY B C 1
ATOM 1217 O O . GLY B 1 81 ? 26.543 38.224 21.665 1.00 37.31 117 GLY B O 1
ATOM 1218 N N . THR B 1 82 ? 27.669 39.180 23.330 1.00 28.78 118 THR B N 1
ATOM 1219 C CA . THR B 1 82 ? 26.685 38.795 24.336 1.00 27.85 118 THR B CA 1
ATOM 1220 C C . THR B 1 82 ? 25.622 39.883 24.580 1.00 27.75 118 THR B C 1
ATOM 1221 O O . THR B 1 82 ? 25.889 41.056 24.494 1.00 27.76 118 THR B O 1
ATOM 1225 N N . LEU B 1 83 ? 24.414 39.432 24.932 1.00 29.78 119 LEU B N 1
ATOM 1226 C CA . LEU B 1 83 ? 23.289 40.304 25.259 1.00 31.05 119 LEU B CA 1
ATOM 1227 C C . LEU B 1 83 ? 22.881 39.870 26.648 1.00 33.67 119 LEU B C 1
ATOM 1228 O O . LEU B 1 83 ? 22.632 38.695 26.865 1.00 35.26 119 LEU B O 1
ATOM 1233 N N . THR B 1 84 ? 22.829 40.793 27.599 1.00 31.71 120 THR B N 1
ATOM 1234 C CA . THR B 1 84 ? 22.460 40.465 28.964 1.00 33.17 120 THR B CA 1
ATOM 1235 C C . THR B 1 84 ? 21.323 41.365 29.353 1.00 35.14 120 THR B C 1
ATOM 1236 O O . THR B 1 84 ? 21.299 42.520 28.937 1.00 32.98 120 THR B O 1
ATOM 1240 N N . SER B 1 85 ? 20.417 40.858 30.169 1.00 33.90 121 SER B N 1
ATOM 1241 C CA . SER B 1 85 ? 19.256 41.624 30.587 1.00 38.99 121 SER B CA 1
ATOM 1242 C C . SER B 1 85 ? 19.063 41.492 32.081 1.00 38.70 121 SER B C 1
ATOM 1243 O O . SER B 1 85 ? 19.084 40.382 32.604 1.00 40.18 121 SER B O 1
ATOM 1246 N N . LEU B 1 86 ? 18.828 42.605 32.766 1.00 39.47 122 LEU B N 1
ATOM 1247 C CA . LEU B 1 86 ? 18.846 42.623 34.234 1.00 41.93 122 LEU B CA 1
ATOM 1248 C C . LEU B 1 86 ? 17.657 43.397 34.871 1.00 43.71 122 LEU B C 1
ATOM 1249 O O . LEU B 1 86 ? 17.309 44.442 34.355 1.00 40.38 122 LEU B O 1
ATOM 1254 N N . PRO B 1 87 ? 17.074 42.909 35.998 1.00 44.68 123 PRO B N 1
ATOM 1255 C CA . PRO B 1 87 ? 16.002 43.647 36.705 1.00 49.97 123 PRO B CA 1
ATOM 1256 C C . PRO B 1 87 ? 16.494 44.918 37.385 1.00 54.39 123 PRO B C 1
ATOM 1257 O O . PRO B 1 87 ? 17.727 45.086 37.524 1.00 51.93 123 PRO B O 1
ATOM 1261 N N . ALA C 1 5 ? 29.174 39.103 -6.790 1.00 96.26 41 ALA C N 1
ATOM 1262 C CA . ALA C 1 5 ? 29.622 38.487 -5.507 1.00 90.35 41 ALA C CA 1
ATOM 1263 C C . ALA C 1 5 ? 28.442 38.130 -4.557 1.00 88.70 41 ALA C C 1
ATOM 1264 O O . ALA C 1 5 ? 28.087 38.825 -3.582 1.00 90.39 41 ALA C O 1
ATOM 1266 N N . ALA C 1 6 ? 27.798 37.046 -4.983 1.00 88.75 42 ALA C N 1
ATOM 1267 C CA . ALA C 1 6 ? 26.921 36.160 -4.178 1.00 86.08 42 ALA C CA 1
ATOM 1268 C C . ALA C 1 6 ? 27.736 35.515 -3.045 1.00 81.77 42 ALA C C 1
ATOM 1269 O O . ALA C 1 6 ? 27.206 35.090 -1.994 1.00 78.99 42 ALA C O 1
ATOM 1271 N N . GLY C 1 7 ? 29.034 35.397 -3.305 1.00 79.75 43 GLY C N 1
ATOM 1272 C CA . GLY C 1 7 ? 29.965 34.809 -2.352 1.00 76.98 43 GLY C CA 1
ATOM 1273 C C . GLY C 1 7 ? 30.092 35.643 -1.091 1.00 74.95 43 GLY C C 1
ATOM 1274 O O . GLY C 1 7 ? 30.080 35.117 0.020 1.00 72.31 43 GLY C O 1
ATOM 1275 N N . GLN C 1 8 ? 30.225 36.952 -1.276 1.00 73.11 44 GLN C N 1
ATOM 1276 C CA . GLN C 1 8 ? 30.311 37.876 -0.165 1.00 72.21 44 GLN C CA 1
ATOM 1277 C C . GLN C 1 8 ? 29.111 37.788 0.764 1.00 69.18 44 GLN C C 1
ATOM 1278 O O . GLN C 1 8 ? 29.252 37.713 1.997 1.00 63.95 44 GLN C O 1
ATOM 1284 N N . SER C 1 9 ? 27.929 37.792 0.167 1.00 66.45 45 SER C N 1
ATOM 1285 C CA . SER C 1 9 ? 26.683 37.662 0.909 1.00 65.63 45 SER C CA 1
ATOM 1286 C C . SER C 1 9 ? 26.634 36.332 1.692 1.00 64.27 45 SER C C 1
ATOM 1287 O O . SER C 1 9 ? 26.193 36.295 2.856 1.00 62.92 45 SER C O 1
ATOM 1290 N N . TYR C 1 10 ? 27.091 35.242 1.076 1.00 62.74 46 TYR C N 1
ATOM 1291 C CA . TYR C 1 10 ? 27.119 33.963 1.787 1.00 62.02 46 TYR C CA 1
ATOM 1292 C C . TYR C 1 10 ? 28.016 34.040 3.019 1.00 58.43 46 TYR C C 1
ATOM 1293 O O . TYR C 1 10 ? 27.661 33.570 4.100 1.00 58.96 46 TYR C O 1
ATOM 1302 N N . VAL C 1 11 ? 29.201 34.598 2.833 1.00 58.68 47 VAL C N 1
ATOM 1303 C CA . VAL C 1 11 ? 30.150 34.736 3.938 1.00 57.08 47 VAL C CA 1
ATOM 1304 C C . VAL C 1 11 ? 29.535 35.540 5.079 1.00 56.73 47 VAL C C 1
ATOM 1305 O O . VAL C 1 11 ? 29.655 35.141 6.236 1.00 56.34 47 VAL C O 1
ATOM 1309 N N . ARG C 1 12 ? 28.878 36.669 4.776 1.00 56.74 48 ARG C N 1
ATOM 1310 C CA . ARG C 1 12 ? 28.245 37.478 5.832 1.00 56.31 48 ARG C CA 1
ATOM 1311 C C . ARG C 1 12 ? 27.182 36.638 6.573 1.00 56.15 48 ARG C C 1
ATOM 1312 O O . ARG C 1 12 ? 27.019 36.753 7.786 1.00 52.19 48 ARG C O 1
ATOM 1320 N N . ASN C 1 13 ? 26.450 35.800 5.833 1.00 56.33 49 ASN C N 1
ATOM 1321 C CA . ASN C 1 13 ? 25.447 34.918 6.453 1.00 57.52 49 ASN C CA 1
ATOM 1322 C C . ASN C 1 13 ? 26.076 33.824 7.343 1.00 54.03 49 ASN C C 1
ATOM 1323 O O . ASN C 1 13 ? 25.520 33.467 8.380 1.00 54.12 49 ASN C O 1
ATOM 1328 N N . VAL C 1 14 ? 27.224 33.293 6.945 1.00 53.02 50 VAL C N 1
ATOM 1329 C CA . VAL C 1 14 ? 27.983 32.354 7.818 1.00 52.09 50 VAL C CA 1
ATOM 1330 C C . VAL C 1 14 ? 28.354 33.062 9.139 1.00 48.02 50 VAL C C 1
ATOM 1331 O O . VAL C 1 14 ? 28.146 32.534 10.233 1.00 46.18 50 VAL C O 1
ATOM 1335 N N . ALA C 1 15 ? 28.884 34.264 9.021 1.00 47.69 51 ALA C N 1
ATOM 1336 C CA . ALA C 1 15 ? 29.233 35.048 10.215 1.00 45.48 51 ALA C CA 1
ATOM 1337 C C . ALA C 1 15 ? 28.017 35.247 11.118 1.00 45.30 51 ALA C C 1
ATOM 1338 O O . ALA C 1 15 ? 28.084 35.049 12.334 1.00 43.94 51 ALA C O 1
ATOM 1340 N N . LEU C 1 16 ? 26.902 35.695 10.539 1.00 45.93 52 LEU C N 1
ATOM 1341 C CA . LEU C 1 16 ? 25.711 35.900 11.350 1.00 46.20 52 LEU C CA 1
ATOM 1342 C C . LEU C 1 16 ? 25.324 34.608 12.060 1.00 43.86 52 LEU C C 1
ATOM 1343 O O . LEU C 1 16 ? 24.835 34.627 13.180 1.00 43.14 52 LEU C O 1
ATOM 1348 N N . ALA C 1 17 ? 25.444 33.493 11.370 1.00 44.99 53 ALA C N 1
ATOM 1349 C CA . ALA C 1 17 ? 25.068 32.200 11.957 1.00 45.74 53 ALA C CA 1
ATOM 1350 C C . ALA C 1 17 ? 25.977 31.855 13.117 1.00 43.86 53 ALA C C 1
ATOM 1351 O O . ALA C 1 17 ? 25.534 31.375 14.171 1.00 44.26 53 ALA C O 1
ATOM 1353 N N . LEU C 1 18 ? 27.258 32.137 12.937 1.00 44.19 54 LEU C N 1
ATOM 1354 C CA . LEU C 1 18 ? 28.237 31.908 13.999 1.00 42.15 54 LEU C CA 1
ATOM 1355 C C . LEU C 1 18 ? 27.936 32.781 15.201 1.00 41.16 54 LEU C C 1
ATOM 1356 O O . LEU C 1 18 ? 28.016 32.324 16.345 1.00 40.37 54 LEU C O 1
ATOM 1361 N N . GLU C 1 19 ? 27.586 34.050 14.962 1.00 40.34 55 GLU C N 1
ATOM 1362 C CA . GLU C 1 19 ? 27.230 34.940 16.080 1.00 38.99 55 GLU C CA 1
ATOM 1363 C C . GLU C 1 19 ? 26.091 34.357 16.919 1.00 39.16 55 GLU C C 1
ATOM 1364 O O . GLU C 1 19 ? 26.128 34.386 18.132 1.00 37.36 55 GLU C O 1
ATOM 1370 N N . ALA C 1 20 ? 25.087 33.792 16.241 1.00 41.72 56 ALA C N 1
ATOM 1371 C CA . ALA C 1 20 ? 23.925 33.184 16.899 1.00 43.43 56 ALA C CA 1
ATOM 1372 C C . ALA C 1 20 ? 24.237 31.919 17.681 1.00 43.11 56 ALA C C 1
ATOM 1373 O O . ALA C 1 20 ? 23.463 31.523 18.550 1.00 44.28 56 ALA C O 1
ATOM 1375 N N . GLN C 1 21 ? 25.378 31.303 17.396 1.00 43.19 57 GLN C N 1
ATOM 1376 C CA . GLN C 1 21 ? 25.781 30.069 18.076 1.00 43.93 57 GLN C CA 1
ATOM 1377 C C . GLN C 1 21 ? 26.753 30.330 19.234 1.00 41.59 57 GLN C C 1
ATOM 1378 O O . GLN C 1 21 ? 27.186 29.394 19.896 1.00 40.08 57 GLN C O 1
ATOM 1384 N N . ARG C 1 22 ? 27.066 31.595 19.507 1.00 38.96 58 ARG C N 1
ATOM 1385 C CA . ARG C 1 22 ? 27.891 31.914 20.661 1.00 37.26 58 ARG C CA 1
ATOM 1386 C C . ARG C 1 22 ? 27.215 31.497 21.949 1.00 39.15 58 ARG C C 1
ATOM 1387 O O . ARG C 1 22 ? 25.977 31.591 22.074 1.00 37.29 58 ARG C O 1
ATOM 1395 N N . ASP C 1 23 ? 27.991 31.026 22.923 1.00 35.99 59 ASP C N 1
ATOM 1396 C CA . ASP C 1 23 ? 27.449 30.856 24.229 1.00 38.13 59 ASP C CA 1
ATOM 1397 C C . ASP C 1 23 ? 26.898 32.200 24.714 1.00 37.62 59 ASP C C 1
ATOM 1398 O O . ASP C 1 23 ? 27.594 33.213 24.610 1.00 34.21 59 ASP C O 1
ATOM 1403 N N . PRO C 1 24 ? 25.672 32.215 25.264 1.00 40.08 60 PRO C N 1
ATOM 1404 C CA . PRO C 1 24 ? 25.077 33.519 25.535 1.00 40.27 60 PRO C CA 1
ATOM 1405 C C . PRO C 1 24 ? 25.643 34.250 26.731 1.00 38.46 60 PRO C C 1
ATOM 1406 O O . PRO C 1 24 ? 25.412 35.431 26.845 1.00 39.37 60 PRO C O 1
ATOM 1410 N N . SER C 1 25 ? 26.375 33.568 27.620 1.00 36.88 61 SER C N 1
ATOM 1411 C CA . SER C 1 25 ? 27.005 34.266 28.748 1.00 35.60 61 SER C CA 1
ATOM 1412 C C . SER C 1 25 ? 28.473 34.586 28.477 1.00 32.48 61 SER C C 1
ATOM 1413 O O . SER C 1 25 ? 28.937 35.605 28.916 1.00 30.56 61 SER C O 1
ATOM 1416 N N . THR C 1 26 ? 29.204 33.663 27.833 1.00 31.87 62 THR C N 1
ATOM 1417 C CA . THR C 1 26 ? 30.665 33.826 27.661 1.00 30.91 62 THR C CA 1
ATOM 1418 C C . THR C 1 26 ? 31.059 34.348 26.299 1.00 30.05 62 THR C C 1
ATOM 1419 O O . THR C 1 26 ? 32.156 34.917 26.127 1.00 30.41 62 THR C O 1
ATOM 1423 N N . GLY C 1 27 ? 30.178 34.169 25.320 1.00 29.67 63 GLY C N 1
ATOM 1424 C CA . GLY C 1 27 ? 30.506 34.483 23.944 1.00 29.30 63 GLY C CA 1
ATOM 1425 C C . GLY C 1 27 ? 31.255 33.416 23.140 1.00 30.99 63 GLY C C 1
ATOM 1426 O O . GLY C 1 27 ? 31.499 33.578 21.938 1.00 30.90 63 GLY C O 1
ATOM 1427 N N . ALA C 1 28 ? 31.663 32.353 23.803 1.00 32.29 64 ALA C N 1
ATOM 1428 C CA . ALA C 1 28 ? 32.511 31.345 23.175 1.00 35.04 64 ALA C CA 1
ATOM 1429 C C . ALA C 1 28 ? 31.800 30.635 22.044 1.00 38.37 64 ALA C C 1
ATOM 1430 O O . ALA C 1 28 ? 30.609 30.315 22.139 1.00 36.23 64 ALA C O 1
ATOM 1432 N N . LEU C 1 29 ? 32.549 30.387 20.972 1.00 40.07 65 LEU C N 1
ATOM 1433 C CA . LEU C 1 29 ? 32.060 29.710 19.806 1.00 43.58 65 LEU C CA 1
ATOM 1434 C C . LEU C 1 29 ? 32.480 28.239 19.866 1.00 48.39 65 LEU C C 1
ATOM 1435 O O . LEU C 1 29 ? 33.505 27.922 20.408 1.00 45.04 65 LEU C O 1
ATOM 1440 N N . PRO C 1 30 ? 31.693 27.328 19.261 1.00 54.72 66 PRO C N 1
ATOM 1441 C CA . PRO C 1 30 ? 32.243 25.979 19.154 1.00 56.58 66 PRO C CA 1
ATOM 1442 C C . PRO C 1 30 ? 33.302 25.964 18.063 1.00 53.61 66 PRO C C 1
ATOM 1443 O O . PRO C 1 30 ? 33.007 26.138 16.869 1.00 53.51 66 PRO C O 1
ATOM 1447 N N . THR C 1 31 ? 34.524 25.727 18.491 1.00 52.68 67 THR C N 1
ATOM 1448 C CA . THR C 1 31 ? 35.685 25.971 17.669 1.00 54.84 67 THR C CA 1
ATOM 1449 C C . THR C 1 31 ? 36.055 24.754 16.797 1.00 59.04 67 THR C C 1
ATOM 1450 O O . THR C 1 31 ? 37.116 24.720 16.199 1.00 57.62 67 THR C O 1
ATOM 1454 N N . HIS C 1 32 ? 35.193 23.746 16.759 1.00 61.96 68 HIS C N 1
ATOM 1455 C CA . HIS C 1 32 ? 35.430 22.586 15.890 1.00 67.80 68 HIS C CA 1
ATOM 1456 C C . HIS C 1 32 ? 34.659 22.712 14.600 1.00 64.08 68 HIS C C 1
ATOM 1457 O O . HIS C 1 32 ? 34.847 21.918 13.690 1.00 66.56 68 HIS C O 1
ATOM 1464 N N . LEU C 1 33 ? 33.814 23.731 14.492 1.00 58.34 69 LEU C N 1
ATOM 1465 C CA . LEU C 1 33 ? 33.076 23.955 13.265 1.00 59.60 69 LEU C CA 1
ATOM 1466 C C . LEU C 1 33 ? 33.935 24.788 12.311 1.00 57.14 69 LEU C C 1
ATOM 1467 O O . LEU C 1 33 ? 33.875 26.037 12.310 1.00 55.68 69 LEU C O 1
ATOM 1472 N N . THR C 1 34 ? 34.747 24.103 11.510 1.00 55.82 70 THR C N 1
ATOM 1473 C CA . THR C 1 34 ? 35.757 24.757 10.668 1.00 56.01 70 THR C CA 1
ATOM 1474 C C . THR C 1 34 ? 35.431 24.755 9.165 1.00 58.44 70 THR C C 1
ATOM 1475 O O . THR C 1 34 ? 36.123 25.397 8.370 1.00 59.41 70 THR C O 1
ATOM 1479 N N . ASP C 1 35 ? 34.391 24.022 8.766 1.00 59.99 71 ASP C N 1
ATOM 1480 C CA . ASP C 1 35 ? 33.978 23.946 7.362 1.00 62.15 71 ASP C CA 1
ATOM 1481 C C . ASP C 1 35 ? 32.732 24.791 7.201 1.00 62.10 71 ASP C C 1
ATOM 1482 O O . ASP C 1 35 ? 31.833 24.703 8.020 1.00 63.57 71 ASP C O 1
ATOM 1487 N N . CYS C 1 36 ? 32.680 25.650 6.187 1.00 63.38 72 CYS C N 1
ATOM 1488 C CA . CYS C 1 36 ? 31.426 26.361 5.903 1.00 64.19 72 CYS C CA 1
ATOM 1489 C C . CYS C 1 36 ? 30.949 26.074 4.490 1.00 66.33 72 CYS C C 1
ATOM 1490 O O . CYS C 1 36 ? 30.201 26.850 3.914 1.00 69.72 72 CYS C O 1
ATOM 1493 N N . LEU C 1 37 ? 31.382 24.948 3.919 1.00 69.64 73 LEU C N 1
ATOM 1494 C CA . LEU C 1 37 ? 30.787 24.472 2.654 1.00 72.25 73 LEU C CA 1
ATOM 1495 C C . LEU C 1 37 ? 29.381 23.943 2.895 1.00 73.48 73 LEU C C 1
ATOM 1496 O O . LEU C 1 37 ? 28.563 23.924 1.982 1.00 77.18 73 LEU C O 1
ATOM 1501 N N . SER C 1 38 ? 29.115 23.479 4.108 1.00 71.96 74 SER C N 1
ATOM 1502 C CA . SER C 1 38 ? 27.788 23.030 4.460 1.00 74.68 74 SER C CA 1
ATOM 1503 C C . SER C 1 38 ? 27.416 23.465 5.868 1.00 72.89 74 SER C C 1
ATOM 1504 O O . SER C 1 38 ? 28.265 23.902 6.654 1.00 69.81 74 SER C O 1
ATOM 1507 N N . GLY C 1 39 ? 26.132 23.355 6.180 1.00 72.79 75 GLY C N 1
ATOM 1508 C CA . GLY C 1 39 ? 25.629 23.712 7.503 1.00 70.71 75 GLY C CA 1
ATOM 1509 C C . GLY C 1 39 ? 25.277 25.180 7.661 1.00 68.10 75 GLY C C 1
ATOM 1510 O O . GLY C 1 39 ? 24.914 25.594 8.748 1.00 68.59 75 GLY C O 1
ATOM 1511 N N . PHE C 1 40 ? 25.342 25.958 6.578 1.00 67.75 76 PHE C N 1
ATOM 1512 C CA . PHE C 1 40 ? 24.982 27.373 6.608 1.00 67.17 76 PHE C CA 1
ATOM 1513 C C . PHE C 1 40 ? 24.000 27.766 5.510 1.00 71.79 76 PHE C C 1
ATOM 1514 O O . PHE C 1 40 ? 24.128 28.827 4.898 1.00 72.08 76 PHE C O 1
ATOM 1522 N N . GLY C 1 41 ? 23.006 26.906 5.263 1.00 77.47 77 GLY C N 1
ATOM 1523 C CA . GLY C 1 41 ? 21.946 27.200 4.294 1.00 77.46 77 GLY C CA 1
ATOM 1524 C C . GLY C 1 41 ? 22.429 26.996 2.880 1.00 80.91 77 GLY C C 1
ATOM 1525 O O . GLY C 1 41 ? 23.445 26.336 2.665 1.00 82.08 77 GLY C O 1
ATOM 1526 N N . GLN C 1 42 ? 21.695 27.557 1.914 1.00 83.66 78 GLN C N 1
ATOM 1527 C CA . GLN C 1 42 ? 22.053 27.453 0.493 1.00 84.11 78 GLN C CA 1
ATOM 1528 C C . GLN C 1 42 ? 23.404 28.113 0.231 1.00 82.90 78 GLN C C 1
ATOM 1529 O O . GLN C 1 42 ? 23.593 29.298 0.528 1.00 81.76 78 GLN C O 1
ATOM 1535 N N . ARG C 1 43 ? 24.337 27.350 -0.333 1.00 81.29 79 ARG C N 1
ATOM 1536 C CA . ARG C 1 43 ? 25.639 27.894 -0.710 1.00 77.99 79 ARG C CA 1
ATOM 1537 C C . ARG C 1 43 ? 25.668 28.152 -2.209 1.00 78.85 79 ARG C C 1
ATOM 1538 O O . ARG C 1 43 ? 25.501 27.226 -2.993 1.00 78.62 79 ARG C O 1
ATOM 1546 N N . PRO C 1 44 ? 25.889 29.412 -2.628 1.00 76.37 80 PRO C N 1
ATOM 1547 C CA . PRO C 1 44 ? 26.003 29.622 -4.086 1.00 75.86 80 PRO C CA 1
ATOM 1548 C C . PRO C 1 44 ? 27.148 28.800 -4.699 1.00 75.93 80 PRO C C 1
ATOM 1549 O O . PRO C 1 44 ? 28.170 28.591 -4.056 1.00 72.60 80 PRO C O 1
ATOM 1553 N N . LYS C 1 45 ? 26.978 28.332 -5.941 1.00 77.67 81 LYS C N 1
ATOM 1554 C CA . LYS C 1 45 ? 27.925 27.371 -6.508 1.00 79.48 81 LYS C CA 1
ATOM 1555 C C . LYS C 1 45 ? 29.282 28.030 -6.726 1.00 81.92 81 LYS C C 1
ATOM 1556 O O . LYS C 1 45 ? 30.311 27.345 -6.758 1.00 82.82 81 LYS C O 1
ATOM 1562 N N . THR C 1 46 ? 29.298 29.361 -6.851 1.00 84.67 82 THR C N 1
ATOM 1563 C CA . THR C 1 46 ? 30.569 30.086 -6.954 1.00 84.83 82 THR C CA 1
ATOM 1564 C C . THR C 1 46 ? 31.517 29.806 -5.783 1.00 82.97 82 THR C C 1
ATOM 1565 O O . THR C 1 46 ? 32.743 29.846 -5.955 1.00 84.61 82 THR C O 1
ATOM 1569 N N . VAL C 1 47 ? 30.962 29.522 -4.603 1.00 81.88 83 VAL C N 1
ATOM 1570 C CA . VAL C 1 47 ? 31.789 29.237 -3.422 1.00 79.21 83 VAL C CA 1
ATOM 1571 C C . VAL C 1 47 ? 32.291 27.797 -3.490 1.00 78.53 83 VAL C C 1
ATOM 1572 O O . VAL C 1 47 ? 31.540 26.860 -3.249 1.00 78.9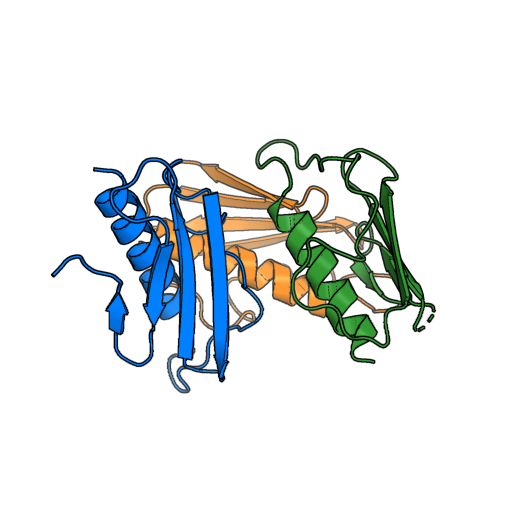6 83 VAL C O 1
ATOM 1576 N N . THR C 1 48 ? 33.574 27.634 -3.790 1.00 76.82 84 THR C N 1
ATOM 1577 C CA . THR C 1 48 ? 34.162 26.312 -3.942 1.00 76.29 84 THR C CA 1
ATOM 1578 C C . THR C 1 48 ? 34.968 25.854 -2.736 1.00 74.95 84 THR C C 1
ATOM 1579 O O . THR C 1 48 ? 35.241 24.666 -2.595 1.00 74.01 84 THR C O 1
ATOM 1583 N N . ALA C 1 49 ? 35.358 26.795 -1.864 1.00 72.56 85 ALA C N 1
ATOM 1584 C CA . ALA C 1 49 ? 36.041 26.448 -0.629 1.00 70.63 85 ALA C CA 1
ATOM 1585 C C . ALA C 1 49 ? 35.575 27.442 0.430 1.00 68.05 85 ALA C C 1
ATOM 1586 O O . ALA C 1 49 ? 35.302 28.604 0.114 1.00 66.06 85 ALA C O 1
ATOM 1588 N N . CYS C 1 50 ? 35.462 26.977 1.667 1.00 67.26 86 CYS C N 1
ATOM 1589 C CA . CYS C 1 50 ? 35.035 27.841 2.795 1.00 63.26 86 CYS C CA 1
ATOM 1590 C C . CYS C 1 50 ? 35.518 27.238 4.100 1.00 61.31 86 CYS C C 1
ATOM 1591 O O . CYS C 1 50 ? 35.094 26.147 4.497 1.00 60.60 86 CYS C O 1
ATOM 1594 N N . THR C 1 51 ? 36.391 27.967 4.797 1.00 59.87 87 THR C N 1
ATOM 1595 C CA . THR C 1 51 ? 36.935 27.477 6.061 1.00 57.09 87 THR C CA 1
ATOM 1596 C C . THR C 1 51 ? 36.770 28.578 7.110 1.00 52.58 87 THR C C 1
ATOM 1597 O O . THR C 1 51 ? 36.815 29.757 6.794 1.00 52.00 87 THR C O 1
ATOM 1601 N N . ILE C 1 52 ? 36.559 28.154 8.346 1.00 50.46 88 ILE C N 1
ATOM 1602 C CA . ILE C 1 52 ? 36.516 29.064 9.506 1.00 47.25 88 ILE C CA 1
ATOM 1603 C C . ILE C 1 52 ? 37.725 28.758 10.369 1.00 46.09 88 ILE C C 1
ATOM 1604 O O . ILE C 1 52 ? 37.941 27.614 10.753 1.00 46.36 88 ILE C O 1
ATOM 1609 N N . THR C 1 53 ? 38.505 29.784 10.695 1.00 44.59 89 THR C N 1
ATOM 1610 C CA . THR C 1 53 ? 39.661 29.641 11.569 1.00 44.42 89 THR C CA 1
ATOM 1611 C C . THR C 1 53 ? 39.379 30.392 12.881 1.00 42.50 89 THR C C 1
ATOM 1612 O O . THR C 1 53 ? 38.965 31.557 12.855 1.00 42.16 89 THR C O 1
ATOM 1616 N N . TYR C 1 54 ? 39.578 29.720 14.015 1.00 40.05 90 TYR C N 1
ATOM 1617 C CA . TYR C 1 54 ? 39.315 30.327 15.287 1.00 39.28 90 TYR C CA 1
ATOM 1618 C C . TYR C 1 54 ? 40.640 30.775 15.883 1.00 38.61 90 TYR C C 1
ATOM 1619 O O . TYR C 1 54 ? 41.541 29.973 16.059 1.00 39.22 90 TYR C O 1
ATOM 1628 N N . LEU C 1 55 ? 40.740 32.059 16.189 1.00 35.35 91 LEU C N 1
ATOM 1629 C CA . LEU C 1 55 ? 41.960 32.634 16.724 1.00 35.71 91 LEU C CA 1
ATOM 1630 C C . LEU C 1 55 ? 42.006 32.541 18.222 1.00 34.48 91 LEU C C 1
ATOM 1631 O O . LEU C 1 55 ? 43.065 32.630 18.824 1.00 35.26 91 LEU C O 1
ATOM 1636 N N . ASN C 1 56 ? 40.827 32.376 18.807 1.00 33.68 92 ASN C N 1
ATOM 1637 C CA . ASN C 1 56 ? 40.611 32.176 20.231 1.00 34.02 92 ASN C CA 1
ATOM 1638 C C . ASN C 1 56 ? 39.131 31.790 20.359 1.00 34.65 92 ASN C C 1
ATOM 1639 O O . ASN C 1 56 ? 38.489 31.515 19.345 1.00 35.55 92 ASN C O 1
ATOM 1644 N N . ALA C 1 57 ? 38.596 31.704 21.562 1.00 33.21 93 ALA C N 1
ATOM 1645 C CA . ALA C 1 57 ? 37.228 31.211 21.717 1.00 35.17 93 ALA C CA 1
ATOM 1646 C C . ALA C 1 57 ? 36.205 32.237 21.206 1.00 35.07 93 ALA C C 1
ATOM 1647 O O . ALA C 1 57 ? 35.073 31.868 20.930 1.00 34.52 93 ALA C O 1
ATOM 1649 N N . LEU C 1 58 ? 36.597 33.507 21.079 1.00 32.91 94 LEU C N 1
ATOM 1650 C CA . LEU C 1 58 ? 35.682 34.532 20.599 1.00 33.14 94 LEU C CA 1
ATOM 1651 C C . LEU C 1 58 ? 35.819 34.896 19.123 1.00 34.69 94 LEU C C 1
ATOM 1652 O O . LEU C 1 58 ? 34.828 35.272 18.526 1.00 37.11 94 LEU C O 1
ATOM 1657 N N . ASP C 1 59 ? 37.031 34.874 18.570 1.00 34.23 95 ASP C N 1
ATOM 1658 C CA . ASP C 1 59 ? 37.303 35.514 17.255 1.00 34.16 95 ASP C CA 1
ATOM 1659 C C . ASP C 1 59 ? 37.546 34.506 16.167 1.00 36.50 95 ASP C C 1
ATOM 1660 O O . ASP C 1 59 ? 38.286 33.532 16.364 1.00 35.88 95 ASP C O 1
ATOM 1665 N N . TYR C 1 60 ? 36.942 34.737 15.008 1.00 37.58 96 TYR C N 1
ATOM 1666 C CA . TYR C 1 60 ? 37.101 33.831 13.870 1.00 39.47 96 TYR C CA 1
ATOM 1667 C C . TYR C 1 60 ? 37.409 34.603 12.607 1.00 40.43 96 TYR C C 1
ATOM 1668 O O . TYR C 1 60 ? 37.169 35.836 12.508 1.00 39.92 96 TYR C O 1
ATOM 1677 N N . VAL C 1 61 ? 37.924 33.853 11.628 1.00 41.50 97 VAL C N 1
ATOM 1678 C CA . VAL C 1 61 ? 38.168 34.362 10.311 1.00 42.05 97 VAL C CA 1
ATOM 1679 C C . VAL C 1 61 ? 37.563 33.353 9.320 1.00 43.79 97 VAL C C 1
ATOM 1680 O O . VAL C 1 61 ? 37.833 32.161 9.397 1.00 42.09 97 VAL C O 1
ATOM 1684 N N . ILE C 1 62 ? 36.694 33.846 8.454 1.00 45.45 98 ILE C N 1
ATOM 1685 C CA . ILE C 1 62 ? 36.126 33.003 7.385 1.00 48.39 98 ILE C CA 1
ATOM 1686 C C . ILE C 1 62 ? 36.917 33.287 6.124 1.00 50.37 98 ILE C C 1
ATOM 1687 O O . ILE C 1 62 ? 37.060 34.443 5.737 1.00 51.10 98 ILE C O 1
ATOM 1692 N N . GLU C 1 63 ? 37.392 32.223 5.470 1.00 52.98 99 GLU C N 1
ATOM 1693 C CA . GLU C 1 63 ? 38.058 32.338 4.183 1.00 54.79 99 GLU C CA 1
ATOM 1694 C C . GLU C 1 63 ? 37.265 31.543 3.160 1.00 55.79 99 GLU C C 1
ATOM 1695 O O . GLU C 1 63 ? 36.989 30.364 3.358 1.00 52.54 99 GLU C O 1
ATOM 1701 N N . ALA C 1 64 ? 36.886 32.206 2.081 1.00 59.43 100 ALA C N 1
ATOM 1702 C CA . ALA C 1 64 ? 36.135 31.541 1.002 1.00 62.74 100 ALA C CA 1
ATOM 1703 C C . ALA C 1 64 ? 36.804 31.806 -0.341 1.00 66.57 100 ALA C C 1
ATOM 1704 O O . ALA C 1 64 ? 37.259 32.916 -0.608 1.00 68.19 100 ALA C O 1
ATOM 1706 N N . SER C 1 65 ? 36.851 30.769 -1.179 1.00 71.38 101 SER C N 1
ATOM 1707 C CA . SER C 1 65 ? 37.328 30.878 -2.560 1.00 74.39 101 SER C CA 1
ATOM 1708 C C . SER C 1 65 ? 36.131 30.871 -3.489 1.00 77.09 101 SER C C 1
ATOM 1709 O O . SER C 1 65 ? 35.192 30.091 -3.291 1.00 75.82 101 SER C O 1
ATOM 1712 N N . LEU C 1 66 ? 36.199 31.687 -4.534 1.00 82.00 102 LEU C N 1
ATOM 1713 C CA . LEU C 1 66 ? 35.043 31.938 -5.397 1.00 85.09 102 LEU C CA 1
ATOM 1714 C C . LEU C 1 66 ? 35.321 31.544 -6.852 1.00 87.80 102 LEU C C 1
ATOM 1715 O O . LEU C 1 66 ? 36.477 31.471 -7.258 1.00 88.80 102 LEU C O 1
ATOM 1720 N N . LYS C 1 73 ? 39.323 35.274 -3.742 1.00 84.51 109 LYS C N 1
ATOM 1721 C CA . LYS C 1 73 ? 39.241 34.978 -2.310 1.00 82.54 109 LYS C CA 1
ATOM 1722 C C . LYS C 1 73 ? 38.579 36.097 -1.504 1.00 76.81 109 LYS C C 1
ATOM 1723 O O . LYS C 1 73 ? 38.853 37.286 -1.713 1.00 76.86 109 LYS C O 1
ATOM 1729 N N . VAL C 1 74 ? 37.699 35.718 -0.581 1.00 71.69 110 VAL C N 1
ATOM 1730 C CA . VAL C 1 74 ? 37.151 36.696 0.349 1.00 68.58 110 VAL C CA 1
ATOM 1731 C C . VAL C 1 74 ? 37.451 36.270 1.789 1.00 63.59 110 VAL C C 1
ATOM 1732 O O . VAL C 1 74 ? 37.469 35.078 2.115 1.00 61.52 110 VAL C O 1
ATOM 1736 N N . VAL C 1 75 ? 37.715 37.264 2.628 1.00 59.32 111 VAL C N 1
ATOM 1737 C CA . VAL C 1 75 ? 38.075 37.040 4.014 1.00 56.24 111 VAL C CA 1
ATOM 1738 C C . VAL C 1 75 ? 37.253 37.938 4.924 1.00 52.68 111 VAL C C 1
ATOM 1739 O O . VAL C 1 75 ? 37.256 39.161 4.749 1.00 53.54 111 VAL C O 1
ATOM 1743 N N . TYR C 1 76 ? 36.517 37.325 5.861 1.00 49.27 112 TYR C N 1
ATOM 1744 C CA . TYR C 1 76 ? 35.783 38.080 6.888 1.00 48.35 112 TYR C CA 1
ATOM 1745 C C . TYR C 1 76 ? 36.484 37.872 8.242 1.00 45.33 112 TYR C C 1
ATOM 1746 O O . TYR C 1 76 ? 36.761 36.730 8.609 1.00 46.32 112 TYR C O 1
ATOM 1755 N N . LYS C 1 77 ? 36.743 38.952 8.964 1.00 44.13 113 LYS C N 1
ATOM 1756 C CA . LYS C 1 77 ? 37.331 38.866 10.313 1.00 41.88 113 LYS C CA 1
ATOM 1757 C C . LYS C 1 77 ? 36.322 39.364 11.323 1.00 40.92 113 LYS C C 1
ATOM 1758 O O . LYS C 1 77 ? 35.911 40.539 11.276 1.00 40.64 113 LYS C O 1
ATOM 1764 N N . SER C 1 78 ? 35.905 38.487 12.236 1.00 41.53 114 SER C N 1
ATOM 1765 C CA . SER C 1 78 ? 34.929 38.907 13.259 1.00 42.01 114 SER C CA 1
ATOM 1766 C C . SER C 1 78 ? 35.457 40.006 14.164 1.00 40.15 114 SER C C 1
ATOM 1767 O O . SER C 1 78 ? 34.669 40.835 14.662 1.00 39.02 114 SER C O 1
ATOM 1770 N N . SER C 1 79 ? 36.778 40.036 14.409 1.00 39.43 115 SER C N 1
ATOM 1771 C CA . SER C 1 79 ? 37.302 40.940 15.415 1.00 37.54 115 SER C CA 1
ATOM 1772 C C . SER C 1 79 ? 37.155 42.402 14.988 1.00 37.48 115 SER C C 1
ATOM 1773 O O . SER C 1 79 ? 36.912 43.260 15.797 1.00 34.96 115 SER C O 1
ATOM 1776 N N . ASP C 1 80 ? 37.323 42.680 13.698 1.00 39.22 116 ASP C N 1
ATOM 1777 C CA . ASP C 1 80 ? 37.190 44.032 13.216 1.00 39.89 116 ASP C CA 1
ATOM 1778 C C . ASP C 1 80 ? 35.994 44.225 12.290 1.00 41.78 116 ASP C C 1
ATOM 1779 O O . ASP C 1 80 ? 35.743 45.356 11.817 1.00 45.44 116 ASP C O 1
ATOM 1784 N N . GLY C 1 81 ? 35.267 43.144 12.022 1.00 42.02 117 GLY C N 1
ATOM 1785 C CA . GLY C 1 81 ? 34.063 43.191 11.171 1.00 44.43 117 GLY C CA 1
ATOM 1786 C C . GLY C 1 81 ? 34.323 43.497 9.721 1.00 48.25 117 GLY C C 1
ATOM 1787 O O . GLY C 1 81 ? 33.419 43.930 9.007 1.00 51.59 117 GLY C O 1
ATOM 1788 N N . THR C 1 82 ? 35.541 43.265 9.250 1.00 49.89 118 THR C N 1
ATOM 1789 C CA . THR C 1 82 ? 35.875 43.621 7.861 1.00 50.87 118 THR C CA 1
ATOM 1790 C C . THR C 1 82 ? 35.712 42.451 6.922 1.00 53.61 118 THR C C 1
ATOM 1791 O O . THR C 1 82 ? 35.923 41.290 7.289 1.00 49.97 118 THR C O 1
ATOM 1795 N N . LEU C 1 83 ? 35.368 42.785 5.676 1.00 57.30 119 LEU C N 1
ATOM 1796 C CA . LEU C 1 83 ? 35.199 41.812 4.614 1.00 61.66 119 LEU C CA 1
ATOM 1797 C C . LEU C 1 83 ? 36.080 42.262 3.456 1.00 64.70 119 LEU C C 1
ATOM 1798 O O . LEU C 1 83 ? 35.988 43.407 3.040 1.00 63.31 119 LEU C O 1
ATOM 1803 N N . THR C 1 84 ? 36.964 41.378 2.989 1.00 67.61 120 THR C N 1
ATOM 1804 C CA . THR C 1 84 ? 37.927 41.696 1.938 1.00 71.58 120 THR C CA 1
ATOM 1805 C C . THR C 1 84 ? 37.837 40.619 0.872 1.00 71.88 120 THR C C 1
ATOM 1806 O O . THR C 1 84 ? 38.258 40.846 -0.259 1.00 78.27 120 THR C O 1
#

Foldseek 3Di:
DQVVLQQVQVVQVVVVQQVQADPPPQFTDQPPFFDPDDRPDRPPQFPGWTWHDPDRHKIKIWTAGPPDPDGIWIAIPVVRDIDDDD/DQVVLQLVLVVQVVVVQQVQADPPPQFGDQVQFFPPDDRPDRDPQWPGWTWHDPDRHKIKIWTAGDPDPFGIWIATPVVGDIDTHD/DVQQVLVVQVVVVQQVQADPPPQFGPQVQFFPPDDRPDDPPCWPGWTWHDPDRHWIWIATHVGWIATPVVRDID

InterPro domains:
  IPR012902 Prokaryotic N-terminal methylation site [PF07963] (2-28)
  IPR012902 Prokaryotic N-terminal methylation site [TIGR02532] (5-26)
  IPR041050 Pilin A4 [PF18682] (39-117)
  IPR045584 Pilin-like [SSF54523] (8-97)

Secondary structure (DSSP, 8-state):
-HHHHHHHHHHHHHHHHHTTS-TTT----S---B-SSSSSPPPTTEEEEEEEESSSS-EEEEEEESSSSSSEEEEETTTTEE----/-HHHHHHHHHHHHHHHHHHTS-TTT-PPPTT--B-SSSSSPPPTTEEEEEEEESSSS-EEEEEEESSSSSSEEEEETTTTEEEEE-/-HHHHHHHHHHHHHHHTS-TTT----TT--B-SSSSSPPPTT--EEEEEESSSS-EEEEEE--EEEETTTTEE-

CATH classification: 3.30.1300.70

Organism: Thermus thermophilus (strain ATCC 27634 / DSM 579 / HB8) (NCBI:txid300852)

Solvent-accessible surface area: 12096 Å² total; per-residue (Å²): 121,59,18,54,34,0,34,63,7,0,112,54,0,6,105,0,1,73,35,5,48,53,112,108,93,18,36,10,50,47,124,0,49,24,0,32,49,5,2,19,159,80,37,185,6,0,72,41,3,62,4,59,36,111,74,52,84,38,1,20,0,52,0,28,1,73,73,28,79,40,134,96,0,38,28,90,24,77,92,40,70,18,45,77,108,175,63,63,18,4,6,0,14,0,1,0,39,14,0,6,42,32,0,59,89,80,23,60,104,94,85,0,35,8,62,54,167,62,70,62,0,64,71,70,21,64,65,77,8,189,6,0,67,41,3,65,3,60,35,110,74,52,51,32,1,17,0,54,1,29,2,78,71,28,87,51,99,74,0,20,34,88,23,52,25,20,7,33,54,27,93,133,111,56,5,72,49,9,0,115,76,0,5,63,35,0,58,32,98,22,59,102,94,84,0,35,8,66,50,167,73,70,61,0,64,73,73,24,66,176,92,40,190,59,1,94,41,3,66,3,60,36,111,74,52,53,33,1,18,0,52,3,43,124,145,10,28,32,91,23,52,27,20,7,44,104

Radius of gyration: 18.0 Å; Cα contacts (8 Å, |Δi|>4): 511; chains: 3; bounding box: 49×43×44 Å

Nearest PDB structures (foldseek):
  5g2f-assembly1_B  TM=1.012E+00  e=7.753E-17  Thermus thermophilus HB8
  5g2f-assembly1_C  TM=1.013E+00  e=5.212E-12  Thermus thermophilus HB8
  4bhr-assembly2_B  TM=9.245E-01  e=5.275E-08  Thermus thermophilus HB8
  4bhr-assembly1_A  TM=8.880E-01  e=3.158E-06  Thermus thermophilus HB8
  4noa-assembly1_A  TM=5.808E-01  e=4.080E-02  Pseudomonas aeruginosa PAO1